Protein AF-A0A259STR5-F1 (afdb_monomer_lite)

Structure (mmCIF, N/CA/C/O backbone):
data_AF-A0A259STR5-F1
#
_entry.id   AF-A0A259STR5-F1
#
loop_
_atom_site.group_PDB
_atom_site.id
_atom_site.type_symbol
_atom_site.label_atom_id
_atom_site.label_alt_id
_atom_site.label_comp_id
_atom_site.label_asym_id
_atom_site.label_entity_id
_atom_site.label_seq_id
_atom_site.pdbx_PDB_ins_code
_atom_site.Cartn_x
_atom_site.Cartn_y
_atom_site.Cartn_z
_atom_site.occupancy
_atom_site.B_iso_or_equiv
_atom_site.auth_seq_id
_atom_site.auth_comp_id
_atom_site.auth_asym_id
_atom_site.auth_atom_id
_atom_site.pdbx_PDB_model_num
ATOM 1 N N . MET A 1 1 ? 8.757 15.291 -38.288 1.00 55.19 1 MET A N 1
ATOM 2 C CA . MET A 1 1 ? 8.510 14.259 -37.262 1.00 55.19 1 MET A CA 1
ATOM 3 C C . MET A 1 1 ? 8.213 12.966 -37.987 1.00 55.19 1 MET A C 1
ATOM 5 O O . MET A 1 1 ? 7.304 12.957 -38.807 1.00 55.19 1 MET A O 1
ATOM 9 N N . GLU A 1 2 ? 8.997 11.917 -37.759 1.00 59.28 2 GLU A N 1
ATOM 10 C CA . GLU A 1 2 ? 8.644 10.583 -38.248 1.00 59.28 2 GLU A CA 1
ATOM 11 C C . GLU A 1 2 ? 7.386 10.127 -37.499 1.00 59.28 2 GLU A C 1
ATOM 13 O O . GLU A 1 2 ? 7.414 9.918 -36.285 1.00 59.28 2 GLU A O 1
ATOM 18 N N . SER A 1 3 ? 6.253 10.071 -38.199 1.00 72.31 3 SER A N 1
ATOM 19 C CA . SER A 1 3 ? 4.975 9.608 -37.660 1.00 72.31 3 SER A CA 1
ATOM 20 C C . SER A 1 3 ? 4.888 8.089 -37.800 1.00 72.31 3 SER A C 1
ATOM 22 O O . SER A 1 3 ? 4.915 7.575 -38.917 1.00 72.31 3 SER A O 1
ATOM 24 N N . GLY A 1 4 ? 4.791 7.380 -36.680 1.00 87.94 4 GLY A N 1
ATOM 25 C CA . GLY A 1 4 ? 4.696 5.920 -36.629 1.00 87.94 4 GLY A CA 1
ATOM 26 C C . GLY A 1 4 ? 4.758 5.411 -35.191 1.00 87.94 4 GLY A C 1
ATOM 27 O O . GLY A 1 4 ? 5.183 6.152 -34.303 1.00 87.94 4 GLY A O 1
ATOM 28 N N . GLU A 1 5 ? 4.343 4.166 -34.968 1.00 92.31 5 GLU A N 1
ATOM 29 C CA . GLU A 1 5 ? 4.450 3.497 -33.665 1.00 92.31 5 GLU A CA 1
ATOM 30 C C . GLU A 1 5 ? 5.910 3.458 -33.179 1.00 92.31 5 GLU A C 1
ATOM 32 O O . GLU A 1 5 ? 6.854 3.447 -33.977 1.00 92.31 5 GLU A O 1
ATOM 37 N N . PHE A 1 6 ? 6.104 3.496 -31.863 1.00 92.12 6 PHE A N 1
ATOM 38 C CA . PHE A 1 6 ? 7.422 3.346 -31.249 1.00 92.12 6 PHE A CA 1
ATOM 39 C C . PHE A 1 6 ? 7.808 1.866 -31.244 1.00 92.12 6 PHE A C 1
ATOM 41 O O . PHE A 1 6 ? 6.999 1.020 -30.868 1.00 92.12 6 PHE A O 1
ATOM 48 N N . ARG A 1 7 ? 9.034 1.551 -31.673 1.00 89.81 7 ARG A N 1
ATOM 49 C CA . ARG A 1 7 ? 9.503 0.155 -31.765 1.00 89.81 7 ARG A CA 1
ATOM 50 C C . ARG A 1 7 ? 9.978 -0.400 -30.430 1.00 89.81 7 ARG A C 1
ATOM 52 O O . ARG A 1 7 ? 9.758 -1.569 -30.136 1.00 89.81 7 ARG A O 1
ATOM 59 N N . ASP A 1 8 ? 10.653 0.439 -29.660 1.00 88.38 8 ASP A N 1
ATOM 60 C CA . ASP A 1 8 ? 11.246 0.108 -28.375 1.00 88.38 8 ASP A CA 1
ATOM 61 C C . ASP A 1 8 ? 11.408 1.381 -27.530 1.00 88.38 8 ASP A C 1
ATOM 63 O O . ASP A 1 8 ? 11.094 2.500 -27.960 1.00 88.38 8 ASP A O 1
ATOM 67 N N . LEU A 1 9 ? 11.903 1.200 -26.305 1.00 87.94 9 LEU A N 1
ATOM 68 C CA . LEU A 1 9 ? 12.136 2.295 -25.374 1.00 87.94 9 LEU A CA 1
ATOM 69 C C . LEU A 1 9 ? 13.158 3.316 -25.905 1.00 87.94 9 LEU A C 1
ATOM 71 O O . LEU A 1 9 ? 12.987 4.517 -25.702 1.00 87.94 9 LEU A O 1
ATOM 75 N N . SER A 1 10 ? 14.199 2.860 -26.601 1.00 85.44 10 SER A N 1
ATOM 76 C CA . SER A 1 10 ? 15.249 3.724 -27.151 1.00 85.44 10 SER A CA 1
ATOM 77 C C . SER A 1 10 ? 14.708 4.632 -28.255 1.00 85.44 10 SER A C 1
ATOM 79 O O . SER A 1 10 ? 15.028 5.822 -28.296 1.00 85.44 10 SER A O 1
ATOM 81 N N . ASP A 1 11 ? 13.843 4.103 -29.122 1.00 87.19 11 ASP A N 1
ATOM 82 C CA . ASP A 1 11 ? 13.165 4.871 -30.160 1.00 87.19 11 ASP A CA 1
ATOM 83 C C . ASP A 1 11 ? 12.233 5.929 -29.557 1.00 87.19 11 ASP A C 1
ATOM 85 O O . ASP A 1 11 ? 12.229 7.072 -30.018 1.00 87.19 11 ASP A O 1
ATOM 89 N N . LEU A 1 12 ? 11.510 5.587 -28.482 1.00 88.75 12 LEU A N 1
ATOM 90 C CA . LEU A 1 12 ? 10.690 6.542 -27.732 1.00 88.75 12 LEU A CA 1
ATOM 91 C C . LEU A 1 12 ? 11.540 7.681 -27.154 1.00 88.75 12 LEU A C 1
ATOM 93 O O . LEU A 1 12 ? 11.223 8.848 -27.379 1.00 88.75 12 LEU A O 1
ATOM 97 N N . VAL A 1 13 ? 12.637 7.364 -26.460 1.00 86.56 13 VAL A N 1
ATOM 98 C CA . VAL A 1 13 ? 13.501 8.374 -25.822 1.00 86.56 13 VAL A CA 1
ATOM 99 C C . VAL A 1 13 ? 14.154 9.299 -26.851 1.00 86.56 13 VAL A C 1
ATOM 101 O O . VAL A 1 13 ? 14.270 10.501 -26.615 1.00 86.56 13 VAL A O 1
ATOM 104 N N . ARG A 1 14 ? 14.541 8.759 -28.011 1.00 85.31 14 ARG A N 1
ATOM 105 C CA . ARG A 1 14 ? 15.165 9.518 -29.101 1.00 85.31 14 ARG A CA 1
ATOM 106 C C . ARG A 1 14 ? 14.180 10.420 -29.850 1.00 85.31 14 ARG A C 1
ATOM 108 O O . ARG A 1 14 ? 14.587 11.467 -30.340 1.00 85.31 14 ARG A O 1
ATOM 115 N N . ARG A 1 15 ? 12.919 9.998 -30.005 1.00 86.94 15 ARG A N 1
ATOM 116 C CA . ARG A 1 15 ? 11.911 10.715 -30.812 1.00 86.94 15 ARG A CA 1
ATOM 117 C C . ARG A 1 15 ? 11.092 11.724 -30.010 1.00 86.94 15 ARG A C 1
ATOM 119 O O . ARG A 1 15 ? 10.579 12.675 -30.601 1.00 86.94 15 ARG A O 1
ATOM 126 N N . VAL A 1 16 ? 10.916 11.510 -28.704 1.00 87.25 16 VAL A N 1
ATOM 127 C CA . VAL A 1 16 ? 10.068 12.356 -27.853 1.00 87.25 16 VAL A CA 1
ATOM 128 C C . VAL A 1 16 ? 10.899 13.448 -27.183 1.00 87.25 16 VAL A C 1
ATOM 130 O O . VAL A 1 16 ? 11.733 13.178 -26.318 1.00 87.25 16 VAL A O 1
ATOM 133 N N . HIS A 1 17 ? 10.599 14.698 -27.544 1.00 86.62 17 HIS A N 1
ATOM 134 C CA . HIS A 1 17 ? 11.153 15.895 -26.917 1.00 86.62 17 HIS A CA 1
ATOM 135 C C . HIS A 1 17 ? 10.037 16.688 -26.231 1.00 86.62 17 HIS A C 1
ATOM 137 O O . HIS A 1 17 ? 8.950 16.825 -26.788 1.00 86.62 17 HIS A O 1
ATOM 143 N N . ILE A 1 18 ? 10.291 17.173 -25.014 1.00 80.25 18 ILE A N 1
ATOM 144 C CA . ILE A 1 18 ? 9.252 17.765 -24.147 1.00 80.25 18 ILE A CA 1
ATOM 145 C C . ILE A 1 18 ? 9.093 19.272 -24.357 1.00 80.25 18 ILE A C 1
ATOM 147 O O . ILE A 1 18 ? 8.011 19.804 -24.138 1.00 80.25 18 ILE A O 1
ATOM 151 N N . ASP A 1 19 ? 10.130 19.932 -24.867 1.00 78.19 19 ASP A N 1
ATOM 152 C CA . ASP A 1 19 ? 10.144 21.375 -25.089 1.00 78.19 19 ASP A CA 1
ATOM 153 C C . ASP A 1 19 ? 10.643 21.704 -26.503 1.00 78.19 19 ASP A C 1
ATOM 155 O O . ASP A 1 19 ? 11.410 20.938 -27.097 1.00 78.19 19 ASP A O 1
ATOM 159 N N . ASP A 1 20 ? 10.348 22.921 -26.973 1.00 69.88 20 ASP A N 1
ATOM 160 C CA . ASP A 1 20 ? 10.929 23.519 -28.192 1.00 69.88 20 ASP A CA 1
ATOM 161 C C . ASP A 1 20 ? 12.472 23.592 -28.152 1.00 69.88 20 ASP A C 1
ATOM 163 O O . ASP A 1 20 ? 13.132 23.790 -29.169 1.00 69.88 20 ASP A O 1
ATOM 167 N N . LEU A 1 21 ? 13.058 23.405 -26.964 1.00 66.50 21 LEU A N 1
ATOM 168 C CA . LEU A 1 21 ? 14.498 23.329 -26.710 1.00 66.50 21 LEU A CA 1
ATOM 169 C C . LEU A 1 21 ? 15.117 21.965 -27.077 1.00 66.50 21 LEU A C 1
ATOM 171 O O . LEU A 1 21 ? 16.318 21.784 -26.890 1.00 66.50 21 LEU A O 1
ATOM 175 N N . GLY A 1 22 ? 14.324 20.994 -27.547 1.00 74.88 22 GLY A N 1
ATOM 176 C CA . GLY A 1 22 ? 14.821 19.691 -28.001 1.00 74.88 22 GLY A CA 1
ATOM 177 C C . GLY A 1 22 ? 15.272 18.752 -26.877 1.00 74.88 22 GLY A C 1
ATOM 178 O O . GLY A 1 22 ? 15.989 17.786 -27.129 1.00 74.88 22 GLY A O 1
ATOM 179 N N . LYS A 1 23 ? 14.863 18.997 -25.627 1.00 80.88 23 LYS A N 1
ATOM 180 C CA . LYS A 1 23 ? 15.201 18.112 -24.501 1.00 80.88 23 LYS A CA 1
ATOM 181 C C . LYS A 1 23 ? 14.461 16.787 -24.632 1.00 80.88 23 LYS A C 1
ATOM 183 O O . LYS A 1 23 ? 13.234 16.788 -24.722 1.00 80.88 23 LYS A O 1
ATOM 188 N N . SER A 1 24 ? 15.203 15.683 -24.629 1.00 83.38 24 SER A N 1
ATOM 189 C CA . SER A 1 24 ? 14.631 14.338 -24.571 1.00 83.38 24 SER A CA 1
ATOM 190 C C . SER A 1 24 ? 13.859 14.127 -23.267 1.00 83.38 24 SER A C 1
ATOM 192 O O . SER A 1 24 ? 14.109 14.801 -22.261 1.00 83.38 24 SER A O 1
ATOM 194 N N . ILE A 1 25 ? 12.944 13.160 -23.278 1.00 86.81 25 ILE A N 1
ATOM 195 C CA . ILE A 1 25 ? 12.284 12.679 -22.061 1.00 86.81 25 ILE A CA 1
ATOM 196 C C . ILE A 1 25 ? 13.322 12.286 -20.995 1.00 86.81 25 ILE A C 1
ATOM 198 O O . ILE A 1 25 ? 14.335 11.645 -21.285 1.00 86.81 25 ILE A O 1
ATOM 202 N N . GLN A 1 26 ? 13.086 12.706 -19.756 1.00 86.88 26 GLN A N 1
ATOM 203 C CA . GLN A 1 26 ? 13.965 12.418 -18.628 1.00 86.88 26 GLN A CA 1
ATOM 204 C C . GLN A 1 26 ? 13.709 11.011 -18.069 1.00 86.88 26 GLN A C 1
ATOM 206 O O . GLN A 1 26 ? 12.598 10.480 -18.136 1.00 86.88 26 GLN A O 1
ATOM 211 N N . SER A 1 27 ? 14.726 10.426 -17.435 1.00 87.44 27 SER A N 1
ATOM 212 C CA . SER A 1 27 ? 14.684 9.081 -16.841 1.00 87.44 27 SER A CA 1
ATOM 213 C C . SER A 1 27 ? 13.521 8.888 -15.861 1.00 87.44 27 SER A C 1
ATOM 215 O O . SER A 1 27 ? 12.882 7.840 -15.835 1.00 87.44 27 SER A O 1
ATOM 217 N N . ASN A 1 28 ? 13.208 9.916 -15.067 1.00 90.19 28 ASN A N 1
ATOM 218 C CA . ASN A 1 28 ? 12.099 9.911 -14.107 1.00 90.19 28 ASN A CA 1
ATOM 219 C C . ASN A 1 28 ? 10.719 9.859 -14.786 1.00 90.19 28 ASN A C 1
ATOM 221 O O . ASN A 1 28 ? 9.797 9.253 -14.246 1.00 90.19 28 ASN A O 1
ATOM 225 N N . GLN A 1 29 ? 10.568 10.482 -15.955 1.00 91.75 29 GLN A N 1
ATOM 226 C CA . GLN A 1 29 ? 9.332 10.478 -16.734 1.00 91.75 29 GLN A CA 1
ATOM 227 C C . GLN A 1 29 ? 9.143 9.131 -17.422 1.00 91.75 29 GLN A C 1
ATOM 229 O O . GLN A 1 29 ? 8.045 8.585 -17.380 1.00 91.75 29 GLN A O 1
ATOM 234 N N . VAL A 1 30 ? 10.218 8.557 -17.971 1.00 92.06 30 VAL A N 1
ATOM 235 C CA . VAL A 1 30 ? 10.204 7.178 -18.475 1.00 92.06 30 VAL A CA 1
ATOM 236 C C . VAL A 1 30 ? 9.809 6.213 -17.360 1.00 92.06 30 VAL A C 1
ATOM 238 O O . VAL A 1 30 ? 8.893 5.421 -17.544 1.00 92.06 30 VAL A O 1
ATOM 241 N N . LEU A 1 31 ? 10.432 6.321 -16.182 1.00 93.12 31 LEU A N 1
ATOM 242 C CA . LEU A 1 31 ? 10.096 5.489 -15.027 1.00 93.12 31 LEU A CA 1
ATOM 243 C C . LEU A 1 31 ? 8.621 5.637 -14.627 1.00 93.12 31 LEU A C 1
ATOM 245 O O . LEU A 1 31 ? 7.949 4.636 -14.404 1.00 93.12 31 LEU A O 1
ATOM 249 N N . ALA A 1 32 ? 8.094 6.864 -14.586 1.00 94.38 32 ALA A N 1
ATOM 250 C CA . ALA A 1 32 ? 6.686 7.099 -14.274 1.00 94.38 32 ALA A CA 1
ATOM 251 C C . ALA A 1 32 ? 5.738 6.474 -15.314 1.00 94.38 32 ALA A C 1
ATOM 253 O O . ALA A 1 32 ? 4.711 5.916 -14.933 1.00 94.38 32 ALA A O 1
ATOM 254 N N . LEU A 1 33 ? 6.085 6.526 -16.607 1.00 95.06 33 LEU A N 1
ATOM 255 C CA . LEU A 1 33 ? 5.326 5.876 -17.682 1.00 95.06 33 LEU A CA 1
ATOM 256 C C . LEU A 1 33 ? 5.386 4.345 -17.583 1.00 95.06 33 LEU A C 1
ATOM 258 O O . LEU A 1 33 ? 4.364 3.685 -17.772 1.00 95.06 33 LEU A O 1
ATOM 262 N N . THR A 1 34 ? 6.551 3.785 -17.247 1.00 95.44 34 THR A N 1
ATOM 263 C CA . THR A 1 34 ? 6.726 2.351 -16.980 1.00 95.44 34 THR A CA 1
ATOM 264 C C . THR A 1 34 ? 5.857 1.903 -15.808 1.00 95.44 34 THR A C 1
ATOM 266 O O . THR A 1 34 ? 5.103 0.944 -15.921 1.00 95.44 34 THR A O 1
ATOM 269 N N . GLU A 1 35 ? 5.910 2.616 -14.684 1.00 95.50 35 GLU A N 1
ATOM 270 C CA . GLU A 1 35 ? 5.141 2.292 -13.476 1.00 95.50 35 GLU A CA 1
ATOM 271 C C . GLU A 1 35 ? 3.627 2.427 -13.689 1.00 95.50 35 GLU A C 1
ATOM 273 O O . GLU A 1 35 ? 2.855 1.649 -13.130 1.00 95.50 35 GLU A O 1
ATOM 278 N N . ALA A 1 36 ? 3.208 3.362 -14.546 1.00 96.25 36 ALA A N 1
ATOM 279 C CA . ALA A 1 36 ? 1.830 3.517 -15.003 1.00 96.25 36 ALA A CA 1
ATOM 280 C C . ALA A 1 36 ? 1.374 2.429 -15.999 1.00 96.25 36 ALA A C 1
ATOM 282 O O . ALA A 1 36 ? 0.191 2.354 -16.323 1.00 96.25 36 ALA A O 1
ATOM 283 N N . GLY A 1 37 ? 2.285 1.602 -16.515 1.00 96.44 37 GLY A N 1
ATOM 284 C CA . GLY A 1 37 ? 1.979 0.567 -17.503 1.00 96.44 37 GLY A CA 1
ATOM 285 C C . GLY A 1 37 ? 1.855 1.049 -18.945 1.00 96.44 37 GLY A C 1
ATOM 286 O O . GLY A 1 37 ? 1.471 0.280 -19.823 1.00 96.44 37 GLY A O 1
ATOM 287 N N . ALA A 1 38 ? 2.195 2.308 -19.226 1.00 96.44 38 ALA A N 1
ATOM 288 C CA . ALA A 1 38 ? 2.129 2.856 -20.581 1.00 96.44 38 ALA A CA 1
ATOM 289 C C . ALA A 1 38 ? 3.166 2.222 -21.527 1.00 96.44 38 ALA A C 1
ATOM 291 O O . ALA A 1 38 ? 3.029 2.317 -22.745 1.00 96.44 38 ALA A O 1
ATOM 292 N N . LEU A 1 39 ? 4.203 1.591 -20.967 1.00 95.44 39 LEU A N 1
ATOM 293 C CA . LEU A 1 39 ? 5.334 1.016 -21.695 1.00 95.44 39 LEU A CA 1
ATOM 294 C C . LEU A 1 39 ? 5.365 -0.521 -21.646 1.00 95.44 39 LEU A C 1
ATOM 296 O O . LEU A 1 39 ? 6.348 -1.109 -22.084 1.00 95.44 39 LEU A O 1
ATOM 300 N N . ASP A 1 40 ? 4.291 -1.175 -21.184 1.00 95.88 40 ASP A N 1
ATOM 301 C CA . ASP A 1 40 ? 4.223 -2.642 -21.017 1.00 95.88 40 ASP A CA 1
ATOM 302 C C . ASP A 1 40 ? 4.450 -3.415 -22.329 1.00 95.88 40 ASP A C 1
ATOM 304 O O . ASP A 1 40 ? 4.882 -4.566 -22.317 1.00 95.88 40 ASP A O 1
ATOM 308 N N . ALA A 1 41 ? 4.209 -2.780 -23.481 1.00 95.06 41 ALA A N 1
ATOM 309 C CA . ALA A 1 41 ? 4.496 -3.361 -24.792 1.00 95.06 41 ALA A CA 1
ATOM 310 C C . ALA A 1 41 ? 6.003 -3.540 -25.069 1.00 95.06 41 ALA A C 1
ATOM 312 O O . ALA A 1 41 ? 6.371 -4.352 -25.917 1.00 95.06 41 ALA A O 1
ATOM 313 N N . PHE A 1 42 ? 6.877 -2.800 -24.375 1.00 92.88 42 PHE A N 1
ATOM 314 C CA . PHE A 1 42 ? 8.335 -2.867 -24.550 1.00 92.88 42 PHE A CA 1
ATOM 315 C C . PHE A 1 42 ? 9.019 -3.868 -23.616 1.00 92.88 42 PHE A C 1
ATOM 317 O O . PHE A 1 42 ? 10.218 -4.111 -23.760 1.00 92.88 42 PHE A O 1
ATOM 324 N N . GLY A 1 43 ? 8.278 -4.460 -22.679 1.00 93.38 43 GLY A N 1
ATOM 325 C CA . GLY A 1 43 ? 8.767 -5.503 -21.789 1.00 93.38 43 GLY A CA 1
ATOM 326 C C . GLY A 1 43 ? 8.241 -5.375 -20.359 1.00 93.38 43 GLY A C 1
ATOM 327 O O . GLY A 1 43 ? 7.412 -4.511 -20.071 1.00 93.38 43 GLY A O 1
ATOM 328 N N . PRO A 1 44 ? 8.733 -6.234 -19.454 1.00 95.38 44 PRO A N 1
ATOM 329 C CA . PRO A 1 44 ? 8.373 -6.202 -18.042 1.00 95.38 44 PRO A CA 1
ATOM 330 C C . PRO A 1 44 ? 8.782 -4.907 -17.346 1.00 95.38 44 PRO A C 1
ATOM 332 O O . PRO A 1 44 ? 9.838 -4.327 -17.625 1.00 95.38 44 PRO A O 1
ATOM 335 N N . ARG A 1 45 ? 7.965 -4.459 -16.394 1.00 95.44 45 ARG A N 1
ATOM 336 C CA . ARG A 1 45 ? 8.109 -3.121 -15.804 1.00 95.44 45 ARG A CA 1
ATOM 337 C C . ARG A 1 45 ? 9.373 -2.963 -14.980 1.00 95.44 45 ARG A C 1
ATOM 339 O O . ARG A 1 45 ? 9.982 -1.896 -15.019 1.00 95.44 45 ARG A O 1
ATOM 346 N N . TYR A 1 46 ? 9.791 -3.997 -14.251 1.00 95.00 46 TYR A N 1
ATOM 347 C CA . TYR A 1 46 ? 11.006 -3.899 -13.446 1.00 95.00 46 TYR A CA 1
ATOM 348 C C . TYR A 1 46 ? 12.255 -3.858 -14.335 1.00 95.00 46 TYR A C 1
ATOM 350 O O . TYR A 1 46 ? 13.114 -2.996 -14.145 1.00 95.00 46 TYR A O 1
ATOM 358 N N . GLY A 1 47 ? 12.304 -4.678 -15.387 1.00 93.06 47 GLY A N 1
ATOM 359 C CA . GLY A 1 47 ? 13.334 -4.590 -16.422 1.00 93.06 47 GLY A CA 1
ATOM 360 C C . GLY A 1 47 ? 13.380 -3.217 -17.098 1.00 93.06 47 GLY A C 1
ATOM 361 O O . GLY A 1 47 ? 14.453 -2.625 -17.232 1.00 93.06 47 GLY A O 1
ATOM 362 N N . LEU A 1 48 ? 12.222 -2.666 -17.475 1.00 92.50 48 LEU A N 1
ATOM 363 C CA . LEU A 1 48 ? 12.124 -1.329 -18.068 1.00 92.50 48 LEU A CA 1
ATOM 364 C C . LEU A 1 48 ? 12.596 -0.236 -17.103 1.00 92.50 48 LEU A C 1
ATOM 366 O O . LEU A 1 48 ? 13.299 0.682 -17.519 1.00 92.50 48 LEU A O 1
ATOM 370 N N . ALA A 1 49 ? 12.252 -0.335 -15.818 1.00 92.31 49 ALA A N 1
ATOM 371 C CA . ALA A 1 49 ? 12.699 0.599 -14.790 1.00 92.31 49 ALA A CA 1
ATOM 372 C C . ALA A 1 49 ? 14.224 0.565 -14.599 1.00 92.31 49 ALA A C 1
ATOM 374 O O . ALA A 1 49 ? 14.847 1.620 -14.464 1.00 92.31 49 ALA A O 1
ATOM 375 N N . MET A 1 50 ? 14.839 -0.624 -14.644 1.00 89.00 50 MET A N 1
ATOM 376 C CA . MET A 1 50 ? 16.298 -0.768 -14.601 1.00 89.00 50 MET A CA 1
ATOM 377 C C . MET A 1 50 ? 16.964 -0.070 -15.790 1.00 89.00 50 MET A C 1
ATOM 379 O O . MET A 1 50 ? 17.932 0.666 -15.612 1.00 89.00 50 MET A O 1
ATOM 383 N N . VAL A 1 51 ? 16.428 -0.270 -16.998 1.00 87.38 51 VAL A N 1
ATOM 384 C CA . VAL A 1 51 ? 16.976 0.327 -18.224 1.00 87.38 51 VAL A CA 1
ATOM 385 C C . VAL A 1 51 ? 16.751 1.841 -18.265 1.00 87.38 51 VAL A C 1
ATOM 387 O O . VAL A 1 51 ? 17.652 2.575 -18.664 1.00 87.38 51 VAL A O 1
ATOM 390 N N . ALA A 1 52 ? 15.607 2.334 -17.782 1.00 85.19 52 ALA A N 1
ATOM 391 C CA . ALA A 1 52 ? 15.311 3.765 -17.700 1.00 85.19 52 ALA A CA 1
ATOM 392 C C . ALA A 1 52 ? 16.345 4.542 -16.863 1.00 85.19 52 ALA A C 1
ATOM 394 O O . ALA A 1 52 ? 16.617 5.708 -17.148 1.00 85.19 52 ALA A O 1
ATOM 395 N N . GLY A 1 53 ? 16.943 3.901 -15.851 1.00 73.06 53 GLY A N 1
ATOM 396 C CA . GLY A 1 53 ? 17.993 4.488 -15.017 1.00 73.06 53 GLY A CA 1
ATOM 397 C C . GLY A 1 53 ? 19.351 4.649 -15.711 1.00 73.06 53 GLY A C 1
ATOM 398 O O . GLY A 1 53 ? 20.163 5.454 -15.263 1.00 73.06 53 GLY A O 1
ATOM 399 N N . LEU A 1 54 ? 19.603 3.944 -16.819 1.00 73.50 54 LEU A N 1
ATOM 400 C CA . LEU A 1 54 ? 20.895 3.922 -17.522 1.00 73.50 54 LEU A CA 1
ATOM 401 C C . LEU A 1 54 ? 21.075 5.095 -18.503 1.00 73.50 54 LEU A C 1
ATOM 403 O O . LEU A 1 54 ? 21.698 4.938 -19.547 1.00 73.50 54 LEU A O 1
ATOM 407 N N . SER A 1 55 ? 20.526 6.264 -18.162 1.00 54.66 55 SER A N 1
ATOM 408 C CA . SER A 1 55 ? 20.492 7.502 -18.956 1.00 54.66 55 SER A CA 1
ATOM 409 C C . SER A 1 55 ? 21.662 7.671 -19.940 1.00 54.66 55 SER A C 1
ATOM 411 O O . SER A 1 55 ? 22.796 7.898 -19.520 1.00 54.66 55 SER A O 1
ATOM 413 N N . GLY A 1 56 ? 21.373 7.611 -21.245 1.00 59.69 56 GLY A N 1
ATOM 414 C CA . GLY A 1 56 ? 22.337 7.867 -22.320 1.00 59.69 56 GLY A CA 1
ATOM 415 C C . GLY A 1 56 ? 21.812 7.479 -23.708 1.00 59.69 56 GLY A C 1
ATOM 416 O O . GLY A 1 56 ? 20.858 6.715 -23.825 1.00 59.69 56 GLY A O 1
ATOM 417 N N . GLU A 1 57 ? 22.454 7.986 -24.768 1.00 55.91 57 GLU A N 1
ATOM 418 C CA . GLU A 1 57 ? 22.163 7.617 -26.172 1.00 55.91 57 GLU A CA 1
ATOM 419 C C . GLU A 1 57 ? 22.400 6.120 -26.458 1.00 55.91 57 GLU A C 1
ATOM 421 O O . GLU A 1 57 ? 21.900 5.580 -27.443 1.00 55.91 57 GLU A O 1
ATOM 426 N N . SER A 1 58 ? 23.123 5.432 -25.572 1.00 58.44 58 SER A N 1
ATOM 427 C CA . SER A 1 58 ? 23.380 3.994 -25.602 1.00 58.44 58 SER A CA 1
ATOM 428 C C . SER A 1 58 ? 22.565 3.259 -24.532 1.00 58.44 58 SER A C 1
ATOM 430 O O . SER A 1 58 ? 23.130 2.629 -23.635 1.00 58.44 58 SER A O 1
ATOM 432 N N . LEU A 1 59 ? 21.236 3.348 -24.596 1.00 60.97 59 LEU A N 1
ATOM 433 C CA . LEU A 1 59 ? 20.375 2.439 -23.835 1.00 60.97 59 LEU A CA 1
ATOM 434 C C . LEU A 1 59 ? 20.730 0.990 -24.229 1.00 60.97 59 LEU A C 1
ATOM 436 O O . LEU A 1 59 ? 20.789 0.691 -25.428 1.00 60.97 59 LEU A O 1
ATOM 440 N N . PRO A 1 60 ? 21.012 0.082 -23.275 1.00 61.91 60 PRO A N 1
ATOM 441 C CA . PRO A 1 60 ? 21.315 -1.302 -23.614 1.00 61.91 60 PRO A CA 1
ATOM 442 C C . PRO A 1 60 ? 20.133 -1.941 -24.348 1.00 61.91 60 PRO A C 1
ATOM 444 O O . PRO A 1 60 ? 18.975 -1.773 -23.974 1.00 61.91 60 PRO A O 1
ATOM 447 N N . ALA A 1 61 ? 20.450 -2.691 -25.404 1.00 65.44 61 ALA A N 1
ATOM 448 C CA . ALA A 1 61 ? 19.491 -3.147 -26.409 1.00 65.44 61 ALA A CA 1
ATOM 449 C C . ALA A 1 61 ? 18.461 -4.186 -25.922 1.00 65.44 61 ALA A C 1
ATOM 451 O O . ALA A 1 61 ? 17.567 -4.548 -26.682 1.00 65.44 61 ALA A O 1
ATOM 452 N N . ALA A 1 62 ? 18.573 -4.697 -24.692 1.00 83.19 62 ALA A N 1
ATOM 453 C CA . ALA A 1 62 ? 17.661 -5.709 -24.173 1.00 83.19 62 ALA A CA 1
ATOM 454 C C . ALA A 1 62 ? 17.142 -5.326 -22.788 1.00 83.19 62 ALA A C 1
ATOM 456 O O . ALA A 1 62 ? 17.902 -5.252 -21.823 1.00 83.19 62 ALA A O 1
ATOM 457 N N . VAL A 1 63 ? 15.827 -5.144 -22.702 1.00 88.31 63 VAL A N 1
ATOM 458 C CA . VAL A 1 63 ? 15.100 -5.049 -21.436 1.00 88.31 63 VAL A CA 1
ATOM 459 C C . VAL A 1 63 ? 15.174 -6.416 -20.746 1.00 88.31 63 VAL A C 1
ATOM 461 O O . VAL A 1 63 ? 14.799 -7.418 -21.366 1.00 88.31 63 VAL A O 1
ATOM 464 N N . PRO A 1 64 ? 15.684 -6.505 -19.503 1.00 90.25 64 PRO A N 1
ATOM 465 C CA . PRO A 1 64 ? 15.648 -7.747 -18.746 1.00 90.25 64 PRO A CA 1
ATOM 466 C C . PRO A 1 64 ? 14.214 -8.247 -18.570 1.00 90.25 64 PRO A C 1
ATOM 468 O O . PRO A 1 64 ? 13.305 -7.455 -18.332 1.00 90.25 64 PRO A O 1
ATOM 471 N N . ASP A 1 65 ? 14.019 -9.562 -18.648 1.00 93.25 65 ASP A N 1
ATOM 472 C CA . ASP A 1 65 ? 12.710 -10.178 -18.432 1.00 93.25 65 ASP A CA 1
ATOM 473 C C . ASP A 1 65 ? 12.452 -10.302 -16.924 1.00 93.25 65 ASP A C 1
ATOM 475 O O . ASP A 1 65 ? 12.567 -11.382 -16.352 1.00 93.25 65 ASP A O 1
ATOM 479 N N . LEU A 1 66 ? 12.248 -9.160 -16.264 1.00 94.81 66 LEU A N 1
ATOM 480 C CA . LEU A 1 66 ? 12.052 -9.040 -14.821 1.00 94.81 66 LEU A CA 1
ATOM 481 C C . LEU A 1 66 ? 10.799 -8.219 -14.526 1.00 94.81 66 LEU A C 1
ATOM 483 O O . LEU A 1 66 ? 10.717 -7.052 -14.909 1.00 94.81 66 LEU A O 1
ATOM 487 N N . GLU A 1 67 ? 9.854 -8.801 -13.799 1.00 95.88 67 GLU A N 1
ATOM 488 C CA . GLU A 1 67 ? 8.602 -8.162 -13.396 1.00 95.88 67 GLU A CA 1
ATOM 489 C C . GLU A 1 67 ? 8.557 -7.973 -11.879 1.00 95.88 67 GLU A C 1
ATOM 491 O O . GLU A 1 67 ? 9.062 -8.805 -11.121 1.00 95.88 67 GLU A O 1
ATOM 496 N N . TYR A 1 68 ? 7.946 -6.875 -11.432 1.00 96.19 68 TYR A N 1
ATOM 497 C CA . TYR A 1 68 ? 7.740 -6.642 -10.007 1.00 96.19 68 TYR A CA 1
ATOM 498 C C . TYR A 1 68 ? 6.859 -7.737 -9.394 1.00 96.19 68 TYR A C 1
ATOM 500 O O . TYR A 1 68 ? 6.004 -8.317 -10.068 1.00 96.19 68 TYR A O 1
ATOM 508 N N . GLY A 1 69 ? 7.028 -7.953 -8.089 1.00 96.00 69 GLY A N 1
ATOM 509 C CA . GLY A 1 69 ? 6.019 -8.640 -7.295 1.00 96.00 69 GLY A CA 1
ATOM 510 C C . GLY A 1 69 ? 4.668 -7.910 -7.360 1.00 96.00 69 GLY A C 1
ATOM 511 O O . GLY A 1 69 ? 4.570 -6.746 -7.766 1.00 96.00 69 GLY A O 1
ATOM 512 N N . VAL A 1 70 ? 3.594 -8.602 -6.999 1.00 95.81 70 VAL A N 1
ATOM 513 C CA . VAL A 1 70 ? 2.219 -8.103 -7.098 1.00 95.81 70 VAL A CA 1
ATOM 514 C C . VAL A 1 70 ? 1.976 -6.912 -6.166 1.00 95.81 70 VAL A C 1
ATOM 516 O O . VAL A 1 70 ? 1.301 -5.962 -6.572 1.00 95.81 70 VAL A O 1
ATOM 519 N N . ILE A 1 71 ? 2.516 -6.928 -4.942 1.00 95.56 71 ILE A N 1
ATOM 520 C CA . ILE A 1 71 ? 2.365 -5.819 -3.984 1.00 95.56 71 ILE A CA 1
ATOM 521 C C . ILE A 1 71 ? 3.142 -4.608 -4.486 1.00 95.56 71 ILE A C 1
ATOM 523 O O . ILE A 1 71 ? 2.579 -3.515 -4.580 1.00 95.56 71 ILE A O 1
ATOM 527 N N . GLU A 1 72 ? 4.405 -4.802 -4.859 1.00 95.19 72 GLU A N 1
ATOM 528 C CA . GLU A 1 72 ? 5.259 -3.713 -5.337 1.00 95.19 72 GLU A CA 1
ATOM 529 C C . GLU A 1 72 ? 4.706 -3.085 -6.625 1.00 95.19 72 GLU A C 1
ATOM 531 O O . GLU A 1 72 ? 4.648 -1.857 -6.759 1.00 95.19 72 GLU A O 1
ATOM 536 N N . ARG A 1 73 ? 4.209 -3.908 -7.557 1.00 94.94 73 ARG A N 1
ATOM 537 C CA . ARG A 1 73 ? 3.537 -3.430 -8.770 1.00 94.94 73 ARG A CA 1
ATOM 538 C C . ARG A 1 73 ? 2.307 -2.592 -8.433 1.00 94.94 73 ARG A C 1
ATOM 540 O O . ARG A 1 73 ? 2.168 -1.485 -8.953 1.00 94.94 73 ARG A O 1
ATOM 547 N N . ALA A 1 74 ? 1.423 -3.094 -7.570 1.00 93.44 74 ALA A N 1
ATOM 548 C CA . ALA A 1 74 ? 0.204 -2.386 -7.184 1.00 93.44 74 ALA A CA 1
ATOM 549 C C . ALA A 1 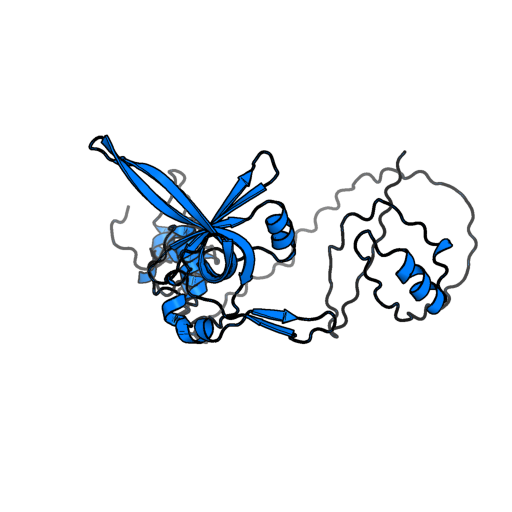74 ? 0.508 -1.067 -6.448 1.00 93.44 74 ALA A C 1
ATOM 551 O O . ALA A 1 74 ? -0.192 -0.069 -6.644 1.00 93.44 74 ALA A O 1
ATOM 552 N N . ALA A 1 75 ? 1.563 -1.042 -5.629 1.00 93.38 75 ALA A N 1
ATOM 553 C CA . ALA A 1 75 ? 2.061 0.153 -4.955 1.00 93.38 75 ALA A CA 1
ATOM 554 C C . ALA A 1 75 ? 2.531 1.222 -5.948 1.00 93.38 75 ALA A C 1
ATOM 556 O O . ALA A 1 75 ? 2.100 2.377 -5.867 1.00 93.38 75 ALA A O 1
ATOM 557 N N . ARG A 1 76 ? 3.348 0.835 -6.934 1.00 94.75 76 ARG A N 1
ATOM 558 C CA . ARG A 1 76 ? 3.844 1.745 -7.978 1.00 94.75 76 ARG A CA 1
ATOM 559 C C . ARG A 1 76 ? 2.728 2.257 -8.884 1.00 94.75 76 ARG A C 1
ATOM 561 O O . ARG A 1 76 ? 2.639 3.465 -9.100 1.00 94.75 76 ARG A O 1
ATOM 568 N N . GLU A 1 77 ? 1.835 1.377 -9.341 1.00 94.19 77 GLU A N 1
ATOM 569 C CA . GLU A 1 77 ? 0.657 1.760 -10.134 1.00 94.19 77 GLU A CA 1
ATOM 570 C C . GLU A 1 77 ? -0.184 2.793 -9.392 1.00 94.19 77 GLU A C 1
ATOM 572 O O . GLU A 1 77 ? -0.464 3.863 -9.927 1.00 94.19 77 GLU A O 1
ATOM 577 N N . ARG A 1 78 ? -0.521 2.527 -8.125 1.00 92.06 78 ARG A N 1
ATOM 578 C CA . ARG A 1 78 ? -1.330 3.446 -7.323 1.00 92.06 78 ARG A CA 1
ATOM 579 C C . ARG A 1 78 ? -0.604 4.762 -7.062 1.00 92.06 78 ARG A C 1
ATOM 581 O O . ARG A 1 78 ? -1.232 5.814 -7.113 1.00 92.06 78 ARG A O 1
ATOM 588 N N . SER A 1 79 ? 0.708 4.737 -6.837 1.00 91.50 79 SER A N 1
ATOM 589 C CA . SER A 1 79 ? 1.492 5.963 -6.672 1.00 91.50 79 SER A CA 1
ATOM 590 C C . SER A 1 79 ? 1.477 6.846 -7.926 1.00 91.50 79 SER A C 1
ATOM 592 O O . SER A 1 79 ? 1.566 8.067 -7.790 1.00 91.50 79 SER A O 1
ATOM 594 N N . ARG A 1 80 ? 1.357 6.263 -9.128 1.00 93.44 80 ARG A N 1
ATOM 595 C CA . ARG A 1 80 ? 1.333 7.007 -10.401 1.00 93.44 80 ARG A CA 1
ATOM 596 C C . ARG A 1 80 ? -0.059 7.353 -10.905 1.00 93.44 80 ARG A C 1
ATOM 598 O O . ARG A 1 80 ? -0.269 8.467 -11.371 1.00 93.44 80 ARG A O 1
ATOM 605 N N . LEU A 1 81 ? -0.985 6.408 -10.831 1.00 93.75 81 LEU A N 1
ATOM 606 C CA . LEU A 1 81 ? -2.323 6.491 -11.414 1.00 93.75 81 LEU A CA 1
ATOM 607 C C . LEU A 1 81 ? -3.412 6.784 -10.377 1.00 93.75 81 LEU A C 1
ATOM 609 O O . LEU A 1 81 ? -4.538 7.099 -10.747 1.00 93.75 81 LEU A O 1
ATOM 613 N N . GLY A 1 82 ? -3.116 6.626 -9.086 1.00 89.94 82 GLY A N 1
ATOM 614 C CA . GLY A 1 82 ? -4.113 6.642 -8.011 1.00 89.94 82 GLY A CA 1
ATOM 615 C C . GLY A 1 82 ? -4.924 5.347 -7.891 1.00 89.94 82 GLY A C 1
ATOM 616 O O . GLY A 1 82 ? -5.642 5.171 -6.910 1.00 89.94 82 GLY A O 1
ATOM 617 N N . VAL A 1 83 ? -4.787 4.418 -8.843 1.00 91.62 83 VAL A N 1
ATOM 618 C CA . VAL A 1 83 ? -5.485 3.123 -8.878 1.00 91.62 83 VAL A CA 1
ATOM 619 C C . VAL A 1 83 ? -4.506 2.009 -9.246 1.00 91.62 83 VAL A C 1
ATOM 621 O O . VAL A 1 83 ? -3.499 2.270 -9.901 1.00 91.62 83 VAL A O 1
ATOM 624 N N . SER A 1 84 ? -4.801 0.769 -8.852 1.00 91.50 84 SER A N 1
ATOM 625 C CA . SER A 1 84 ? -4.111 -0.410 -9.389 1.00 91.50 84 SER A CA 1
ATOM 626 C C . SER A 1 84 ? -4.990 -1.077 -10.441 1.00 91.50 84 SER A C 1
ATOM 628 O O . SER A 1 84 ? -6.203 -1.182 -10.262 1.00 91.50 84 SER A O 1
ATOM 630 N N . LEU A 1 85 ? -4.377 -1.487 -11.550 1.00 92.44 85 LEU A N 1
ATOM 631 C CA . LEU A 1 85 ? -5.058 -2.106 -12.690 1.00 92.44 85 LEU A CA 1
ATOM 632 C C . LEU A 1 85 ? -4.887 -3.634 -12.707 1.00 92.44 85 LEU A C 1
ATOM 634 O O . LEU A 1 85 ? -5.601 -4.325 -13.433 1.00 92.44 85 LEU A O 1
ATOM 638 N N . GLY A 1 86 ? -3.926 -4.155 -11.938 1.00 91.12 86 GLY A N 1
ATOM 639 C CA . GLY A 1 86 ? -3.622 -5.580 -11.836 1.00 91.12 86 GLY A CA 1
ATOM 640 C C . GLY A 1 86 ? -4.515 -6.358 -10.864 1.00 91.12 86 GLY A C 1
ATOM 641 O O . GLY A 1 86 ? -5.547 -5.888 -10.384 1.00 91.12 86 GLY A O 1
ATOM 642 N N . ALA A 1 87 ? -4.098 -7.590 -10.562 1.00 92.50 87 ALA A N 1
ATOM 643 C CA . ALA A 1 87 ? -4.741 -8.401 -9.534 1.00 92.50 87 ALA A CA 1
ATOM 644 C C . ALA A 1 87 ? -4.596 -7.737 -8.156 1.00 92.50 87 ALA A C 1
ATOM 646 O O . ALA A 1 87 ? -3.515 -7.282 -7.784 1.00 92.50 87 ALA A O 1
ATOM 647 N N . HIS A 1 88 ? -5.679 -7.712 -7.378 1.00 94.62 88 HIS A N 1
ATOM 648 C CA . HIS A 1 88 ? -5.657 -7.114 -6.048 1.00 94.62 88 HIS A CA 1
ATOM 649 C C . HIS A 1 88 ? -4.751 -7.940 -5.106 1.00 94.62 88 HIS A C 1
ATOM 651 O O . HIS A 1 88 ? -4.953 -9.152 -4.996 1.00 94.62 88 HIS A O 1
ATOM 657 N N . PRO A 1 89 ? -3.810 -7.340 -4.349 1.00 96.06 89 PRO A N 1
ATOM 658 C CA . PRO A 1 89 ? -2.876 -8.099 -3.509 1.00 96.06 89 PRO A CA 1
ATOM 659 C C . PRO A 1 89 ? -3.547 -9.096 -2.551 1.00 96.06 89 PRO A C 1
ATOM 661 O O . PRO A 1 89 ? -3.145 -10.251 -2.460 1.00 96.06 89 PRO A O 1
ATOM 664 N N . LEU A 1 90 ? -4.653 -8.698 -1.910 1.00 96.38 90 LEU A N 1
ATOM 665 C CA . LEU A 1 90 ? -5.414 -9.583 -1.009 1.00 96.38 90 LEU A CA 1
ATOM 666 C C . LEU A 1 90 ? -6.051 -10.805 -1.691 1.00 96.38 90 LEU A C 1
ATOM 668 O O . LEU A 1 90 ? -6.421 -11.746 -0.991 1.00 96.38 90 LEU A O 1
ATOM 672 N N . THR A 1 91 ? -6.244 -10.798 -3.015 1.00 95.81 91 THR A N 1
ATOM 673 C CA . THR A 1 91 ? -6.757 -11.979 -3.728 1.00 95.81 91 THR A CA 1
ATOM 674 C C . THR A 1 91 ? -5.635 -12.942 -4.089 1.00 95.81 91 THR A C 1
ATOM 676 O O . THR A 1 91 ? -5.863 -14.146 -4.074 1.00 95.81 91 THR A O 1
ATOM 679 N N . VAL A 1 92 ? -4.434 -12.430 -4.376 1.00 96.31 92 VAL A N 1
ATOM 680 C CA . VAL A 1 92 ? -3.250 -13.255 -4.664 1.00 96.31 92 VAL A CA 1
ATOM 681 C C . VAL A 1 92 ? -2.713 -13.899 -3.383 1.00 96.31 92 VAL A C 1
ATOM 683 O O . VAL A 1 92 ? -2.574 -15.118 -3.320 1.00 96.31 92 VAL A O 1
ATOM 686 N N . PHE A 1 93 ? -2.526 -13.112 -2.321 1.00 96.06 93 PHE A N 1
ATOM 687 C CA . PHE A 1 93 ? -1.940 -13.561 -1.050 1.00 96.06 93 PHE A CA 1
ATOM 688 C C . PHE A 1 93 ? -2.986 -13.952 0.002 1.00 96.06 93 PHE A C 1
ATOM 690 O O . PHE A 1 93 ? -2.768 -13.826 1.207 1.00 96.06 93 PHE A O 1
ATOM 697 N N . GLN A 1 94 ? -4.158 -14.429 -0.430 1.00 95.25 94 GLN A N 1
ATOM 698 C CA . GLN A 1 94 ? -5.285 -14.701 0.468 1.00 95.25 94 GLN A CA 1
ATOM 699 C C . GLN A 1 94 ? -4.921 -15.672 1.606 1.00 95.25 94 GLN A C 1
ATOM 701 O O . GLN A 1 94 ? -5.398 -15.516 2.731 1.00 95.25 94 GLN A O 1
ATOM 706 N N . ASN A 1 95 ? -4.092 -16.681 1.320 1.00 94.88 95 ASN A N 1
ATOM 707 C CA . ASN A 1 95 ? -3.710 -17.693 2.303 1.00 94.88 95 ASN A CA 1
ATOM 708 C C . ASN A 1 95 ? -2.813 -17.114 3.402 1.00 94.88 95 ASN A C 1
ATOM 710 O O . ASN A 1 95 ? -3.098 -17.336 4.576 1.00 94.88 95 ASN A O 1
ATOM 714 N N . GLU A 1 96 ? -1.799 -16.333 3.030 1.00 94.44 96 GLU A N 1
ATOM 715 C CA . GLU A 1 96 ? -0.881 -15.661 3.960 1.00 94.44 96 GLU A CA 1
ATOM 716 C C . GLU A 1 96 ? -1.626 -14.645 4.829 1.00 94.44 96 GLU A C 1
ATOM 718 O O . GLU A 1 96 ? -1.571 -14.701 6.058 1.00 94.44 96 GLU A O 1
ATOM 723 N N . VAL A 1 97 ? -2.458 -13.811 4.200 1.00 94.31 97 VAL A N 1
ATOM 724 C CA . VAL A 1 97 ? -3.335 -12.845 4.878 1.00 94.31 97 VAL A CA 1
ATOM 725 C C . VAL A 1 97 ? -4.268 -13.534 5.881 1.00 94.31 97 VAL A C 1
ATOM 727 O O . VAL A 1 97 ? -4.499 -13.023 6.975 1.00 94.31 97 VAL A O 1
ATOM 730 N N . ARG A 1 98 ? -4.810 -14.712 5.543 1.00 93.50 98 ARG A N 1
ATOM 731 C CA . ARG A 1 98 ? -5.735 -15.454 6.414 1.00 93.50 98 ARG A CA 1
ATOM 732 C C . ARG A 1 98 ? -5.046 -16.059 7.638 1.00 93.50 98 ARG A C 1
ATOM 734 O O . ARG A 1 98 ? -5.679 -16.178 8.696 1.00 93.50 98 ARG A O 1
ATOM 741 N N . VAL A 1 99 ? -3.796 -16.497 7.507 1.00 94.38 99 VAL A N 1
ATOM 742 C CA . VAL A 1 99 ? -3.036 -17.078 8.627 1.00 94.38 99 VAL A CA 1
ATOM 743 C C . VAL A 1 99 ? -2.313 -16.024 9.453 1.00 94.38 99 VAL A C 1
ATOM 745 O O . VAL A 1 99 ? -1.967 -16.319 10.593 1.00 94.38 99 VAL A O 1
ATOM 748 N N . TRP A 1 100 ? -2.162 -14.803 8.936 1.00 95.25 100 TRP A N 1
ATOM 749 C CA . TRP A 1 100 ? -1.521 -13.706 9.647 1.00 95.25 100 TRP A CA 1
ATOM 750 C C . TRP A 1 100 ? -2.161 -13.448 11.012 1.00 95.25 100 TRP A C 1
ATOM 752 O O . TRP A 1 100 ? -3.390 -13.431 11.164 1.00 95.25 100 TRP A O 1
ATOM 762 N N . ARG A 1 101 ? -1.316 -13.230 12.015 1.00 93.75 101 ARG A N 1
ATOM 763 C CA . ARG A 1 101 ? -1.727 -12.873 13.368 1.00 93.75 101 ARG A CA 1
ATOM 764 C C . ARG A 1 101 ? -0.851 -11.754 13.900 1.00 93.75 101 ARG A C 1
ATOM 766 O O . ARG A 1 101 ? 0.352 -11.734 13.661 1.00 93.75 101 ARG A O 1
ATOM 773 N N . LYS A 1 102 ? -1.454 -10.875 14.693 1.00 91.69 102 LYS A N 1
ATOM 774 C CA . LYS A 1 102 ? -0.727 -9.887 15.479 1.00 91.69 102 LYS A CA 1
ATOM 775 C C . LYS A 1 102 ? -0.247 -10.527 16.771 1.00 91.69 102 LYS A C 1
ATOM 777 O O . LYS A 1 102 ? -1.064 -10.877 17.621 1.00 91.69 102 LYS A O 1
ATOM 782 N N . GLU A 1 103 ? 1.061 -10.641 16.937 1.00 91.81 103 GLU A N 1
ATOM 783 C CA . GLU A 1 103 ? 1.658 -11.130 18.176 1.00 91.81 103 GLU A CA 1
ATOM 784 C C . GLU A 1 103 ? 1.882 -9.980 19.162 1.00 91.81 103 GLU A C 1
ATOM 786 O O . GLU A 1 103 ? 2.484 -8.954 18.840 1.00 91.81 103 GLU A O 1
ATOM 791 N N . ILE A 1 104 ? 1.383 -10.146 20.385 1.00 87.06 104 ILE A N 1
ATOM 792 C CA . ILE A 1 104 ? 1.630 -9.232 21.498 1.00 87.06 104 ILE A CA 1
ATOM 793 C C . ILE A 1 104 ? 2.683 -9.874 22.393 1.00 87.06 104 ILE A C 1
ATOM 795 O O . ILE A 1 104 ? 2.422 -10.889 23.042 1.00 87.06 104 ILE A O 1
ATOM 799 N N . LEU A 1 105 ? 3.867 -9.264 22.419 1.00 89.12 105 LEU A N 1
ATOM 800 C CA . LEU A 1 105 ? 5.020 -9.753 23.167 1.00 89.12 105 LEU A CA 1
ATOM 801 C C . LEU A 1 105 ? 5.066 -9.168 24.585 1.00 89.12 105 LEU A C 1
ATOM 803 O O . LEU A 1 105 ? 4.713 -8.005 24.802 1.00 89.12 105 LEU A O 1
ATOM 807 N N . ASN A 1 106 ? 5.538 -9.955 25.553 1.00 90.81 106 ASN A N 1
ATOM 808 C CA . ASN A 1 106 ? 5.900 -9.450 26.877 1.00 90.81 106 ASN A CA 1
ATOM 809 C C . ASN A 1 106 ? 7.261 -8.731 26.855 1.00 90.81 106 ASN A C 1
ATOM 811 O O . ASN A 1 106 ? 7.961 -8.677 25.845 1.00 90.81 106 ASN A O 1
ATOM 815 N N . GLN A 1 107 ? 7.666 -8.201 28.012 1.00 88.38 107 GLN A N 1
ATOM 816 C CA . GLN A 1 107 ? 8.973 -7.554 28.191 1.00 88.38 107 GLN A CA 1
ATOM 817 C C . GLN A 1 107 ? 10.181 -8.481 27.946 1.00 88.38 107 GLN A C 1
ATOM 819 O O . GLN A 1 107 ? 11.298 -7.991 27.816 1.00 88.38 107 GLN A O 1
ATOM 824 N N . TYR A 1 108 ? 9.959 -9.795 27.894 1.00 90.69 108 TYR A N 1
ATOM 825 C CA . TYR A 1 108 ? 10.964 -10.824 27.626 1.00 90.69 108 TYR A CA 1
ATOM 826 C C . TYR A 1 108 ? 10.927 -11.326 26.172 1.00 90.69 108 TYR A C 1
ATOM 828 O O . TYR A 1 108 ? 11.719 -12.191 25.815 1.00 90.69 108 TYR A O 1
ATOM 836 N N . GLY A 1 109 ? 10.044 -10.779 25.326 1.00 88.44 109 GLY A N 1
ATOM 837 C CA . GLY A 1 109 ? 9.903 -11.176 23.924 1.00 88.44 109 GLY A CA 1
ATOM 838 C C . GLY A 1 109 ? 9.034 -12.414 23.685 1.00 88.44 109 GLY A C 1
ATOM 839 O O . GLY A 1 109 ? 9.007 -12.918 22.570 1.00 88.44 109 GLY A O 1
ATOM 840 N N . GLU A 1 110 ? 8.314 -12.910 24.692 1.00 88.75 110 GLU A N 1
ATOM 841 C CA . GLU A 1 110 ? 7.425 -14.068 24.547 1.00 88.75 110 GLU A CA 1
ATOM 842 C C . GLU A 1 110 ? 6.019 -13.634 24.120 1.00 88.75 110 GLU A C 1
ATOM 844 O O . GLU A 1 110 ? 5.476 -12.655 24.641 1.00 88.75 110 GLU A O 1
ATOM 849 N N . VAL A 1 111 ? 5.404 -14.394 23.211 1.00 90.75 111 VAL A N 1
ATOM 850 C CA . VAL A 1 111 ? 4.035 -14.156 22.735 1.00 90.75 111 VAL A CA 1
ATOM 851 C C . VAL A 1 111 ? 3.035 -14.450 23.855 1.00 90.75 111 VAL A C 1
ATOM 853 O O . VAL A 1 111 ? 2.835 -15.599 24.242 1.00 90.75 111 VAL A O 1
ATOM 856 N N . ILE A 1 112 ? 2.372 -13.411 24.364 1.00 91.31 112 ILE A N 1
ATOM 857 C CA . ILE A 1 112 ? 1.307 -13.539 25.374 1.00 91.31 112 ILE A CA 1
ATOM 858 C C . ILE A 1 112 ? -0.044 -13.767 24.699 1.00 91.31 112 ILE A C 1
ATOM 860 O O . ILE A 1 112 ? -0.902 -14.487 25.206 1.00 91.31 112 ILE A O 1
ATOM 864 N N . PHE A 1 113 ? -0.256 -13.090 23.572 1.00 88.88 113 PHE A N 1
ATOM 865 C CA . PHE A 1 113 ? -1.532 -13.066 22.880 1.00 88.88 113 PHE A CA 1
ATOM 866 C C . PHE A 1 113 ? -1.320 -12.952 21.375 1.00 88.88 113 PHE A C 1
ATOM 868 O O . PHE A 1 113 ? -0.385 -12.297 20.918 1.00 88.88 113 PHE A O 1
ATOM 875 N N . SER A 1 114 ? -2.209 -13.590 20.621 1.00 89.44 114 SER A N 1
ATOM 876 C CA . SER A 1 114 ? -2.207 -13.599 19.165 1.00 89.44 114 SER A CA 1
ATOM 877 C C . SER A 1 114 ? -3.596 -13.191 18.683 1.00 89.44 114 SER A C 1
ATOM 879 O O . SER A 1 114 ? -4.579 -13.882 18.955 1.00 89.44 114 SER A O 1
ATOM 881 N N . GLU A 1 115 ? -3.692 -12.044 18.015 1.00 90.44 115 GLU A N 1
ATOM 882 C CA . GLU A 1 115 ? -4.956 -11.505 17.509 1.00 90.44 115 GLU A CA 1
ATOM 883 C C . GLU A 1 115 ? -5.092 -11.784 16.009 1.00 90.44 115 GLU A C 1
ATOM 885 O O . GLU A 1 115 ? -4.180 -11.512 15.227 1.00 90.44 115 GLU A O 1
ATOM 890 N N . GLY A 1 116 ? -6.234 -12.331 15.589 1.00 92.44 116 GLY A N 1
ATOM 891 C CA . GLY A 1 116 ? -6.555 -12.492 14.172 1.00 92.44 116 GLY A CA 1
ATOM 892 C C . GLY A 1 116 ? -7.024 -11.185 13.544 1.00 92.44 116 GLY A C 1
ATOM 893 O O . GLY A 1 116 ? -7.754 -10.425 14.174 1.00 92.44 116 GLY A O 1
ATOM 894 N N . ALA A 1 117 ? -6.647 -10.951 12.288 1.00 95.19 117 ALA A N 1
ATOM 895 C CA . ALA A 1 117 ? -7.224 -9.865 11.511 1.00 95.19 117 ALA A CA 1
ATOM 896 C C . ALA A 1 117 ? -8.507 -10.303 10.794 1.00 95.19 117 ALA A C 1
ATOM 898 O O . ALA A 1 117 ? -8.617 -11.433 10.312 1.00 95.19 117 ALA A O 1
ATOM 899 N N . ILE A 1 118 ? -9.460 -9.383 10.683 1.00 96.50 118 ILE A N 1
ATOM 900 C CA . ILE A 1 118 ? -10.666 -9.536 9.866 1.00 96.50 118 ILE A CA 1
ATOM 901 C C . ILE A 1 118 ? -10.519 -8.759 8.549 1.00 96.50 118 ILE A C 1
ATOM 903 O O . ILE A 1 118 ? -9.843 -7.729 8.516 1.00 96.50 118 ILE A O 1
ATOM 907 N N . PRO A 1 119 ? -11.137 -9.208 7.445 1.00 96.81 119 PRO A N 1
ATOM 908 C CA . PRO A 1 119 ? -11.139 -8.441 6.203 1.00 96.81 119 PRO A CA 1
ATOM 909 C C . PRO A 1 119 ? -11.995 -7.172 6.335 1.00 96.81 119 PRO A C 1
ATOM 911 O O . PRO A 1 119 ? -12.951 -7.141 7.110 1.00 96.81 119 PRO A O 1
ATOM 914 N N . VAL A 1 120 ? -11.711 -6.155 5.515 1.00 96.88 120 VAL A N 1
ATOM 915 C CA . VAL A 1 120 ? -12.438 -4.865 5.493 1.00 96.88 120 VAL A CA 1
ATOM 916 C C . VAL A 1 120 ? -13.966 -5.027 5.420 1.00 96.88 120 VAL A C 1
ATOM 918 O O . VAL A 1 120 ? -14.695 -4.373 6.164 1.00 96.88 120 VAL A O 1
ATOM 921 N N . GLY A 1 121 ? -14.470 -5.939 4.583 1.00 94.88 121 GLY A N 1
ATOM 922 C CA . GLY A 1 121 ? -15.912 -6.186 4.451 1.00 94.88 121 GLY A CA 1
ATOM 923 C C . GLY A 1 121 ? -16.576 -6.789 5.699 1.00 94.88 121 GLY A C 1
ATOM 924 O O . GLY A 1 121 ? -17.787 -6.671 5.866 1.00 94.88 121 GLY A O 1
ATOM 925 N N . ALA A 1 122 ? -15.797 -7.396 6.601 1.00 95.88 122 ALA A N 1
ATOM 926 C CA . ALA A 1 122 ? -16.286 -8.022 7.831 1.00 95.88 122 ALA A CA 1
ATOM 927 C C . ALA A 1 122 ? -16.243 -7.092 9.056 1.00 95.88 122 ALA A C 1
ATOM 929 O O . ALA A 1 122 ? -16.513 -7.544 10.167 1.00 95.88 122 ALA A O 1
ATOM 930 N N . VAL A 1 123 ? -15.910 -5.807 8.879 1.00 96.31 123 VAL A N 1
ATOM 931 C CA . VAL A 1 123 ? -15.897 -4.841 9.985 1.00 96.31 123 VAL A CA 1
ATOM 932 C C . VAL A 1 123 ? -17.309 -4.710 10.581 1.00 96.31 123 VAL A C 1
ATOM 934 O O . VAL A 1 123 ? -18.246 -4.354 9.851 1.00 96.31 123 VAL A O 1
ATOM 937 N N . PRO A 1 124 ? -17.475 -4.969 11.893 1.00 94.94 124 PRO A N 1
ATOM 938 C CA . PRO A 1 124 ? -18.774 -4.997 12.544 1.00 94.94 124 PRO A CA 1
ATOM 939 C C . PRO A 1 124 ? -19.430 -3.617 12.542 1.00 94.94 124 PRO A C 1
ATOM 941 O O . PRO A 1 124 ? -18.776 -2.582 12.658 1.00 94.94 124 PRO A O 1
ATOM 944 N N . ALA A 1 125 ? -20.758 -3.598 12.449 1.00 93.12 125 ALA A N 1
ATOM 945 C CA . ALA A 1 125 ? -21.563 -2.384 12.550 1.00 93.12 125 ALA A CA 1
ATOM 946 C C . ALA A 1 125 ? -21.900 -2.047 14.016 1.00 93.12 125 ALA A C 1
ATOM 948 O O . ALA A 1 125 ? -23.028 -1.677 14.332 1.00 93.12 125 ALA A O 1
ATOM 949 N N . VAL A 1 126 ? -20.923 -2.177 14.920 1.00 94.19 126 VAL A N 1
ATOM 950 C CA . VAL A 1 126 ? -21.080 -1.877 16.349 1.00 94.19 126 VAL A CA 1
ATOM 951 C C . VAL A 1 126 ? -20.169 -0.717 16.722 1.00 94.19 126 VAL A C 1
ATOM 953 O O . VAL A 1 126 ? -18.948 -0.771 16.581 1.00 94.19 126 VAL A O 1
ATOM 956 N N . ASN A 1 127 ? -20.769 0.372 17.202 1.00 95.31 127 ASN A N 1
ATOM 957 C CA . ASN A 1 127 ? -20.010 1.550 17.594 1.00 95.31 127 ASN A CA 1
ATOM 958 C C . ASN A 1 127 ? -19.146 1.256 18.828 1.00 95.31 127 ASN A C 1
ATOM 960 O O . ASN A 1 127 ? -19.636 0.819 19.867 1.00 95.31 127 ASN A O 1
ATOM 964 N N . GLY A 1 128 ? -17.861 1.576 18.732 1.00 95.31 128 GLY A N 1
ATOM 965 C CA . GLY A 1 128 ? -16.907 1.457 19.820 1.00 95.31 128 GLY A CA 1
ATOM 966 C C . GLY A 1 128 ? -16.239 0.089 19.962 1.00 95.31 128 GLY A C 1
ATOM 967 O O . GLY A 1 128 ? -15.458 -0.055 20.903 1.00 95.31 128 GLY A O 1
ATOM 968 N N . GLU A 1 129 ? -16.504 -0.869 19.074 1.00 96.62 129 GLU A N 1
ATOM 969 C CA . GLU A 1 129 ? -15.828 -2.170 19.060 1.00 96.62 129 GLU A CA 1
ATOM 970 C C . GLU A 1 129 ? -14.365 -2.030 18.615 1.00 96.62 129 GLU A C 1
ATOM 972 O O . GLU A 1 129 ? -14.061 -1.251 17.707 1.00 96.62 129 GLU A O 1
ATOM 977 N N . ASN A 1 130 ? -13.455 -2.753 19.273 1.00 96.44 130 ASN A N 1
ATOM 978 C CA . ASN A 1 130 ? -12.044 -2.803 18.891 1.00 96.44 130 ASN A CA 1
ATOM 979 C C . ASN A 1 130 ? -11.835 -3.961 17.919 1.00 96.44 130 ASN A C 1
ATOM 981 O O . ASN A 1 130 ? -12.241 -5.084 18.206 1.00 96.44 130 ASN A O 1
ATOM 985 N N . VAL A 1 131 ? -11.194 -3.681 16.791 1.00 97.00 131 VAL A N 1
ATOM 986 C CA . VAL A 1 131 ? -10.969 -4.645 15.717 1.00 97.00 131 VAL A CA 1
ATOM 987 C C . VAL A 1 131 ? -9.572 -4.486 15.137 1.00 97.00 131 VAL A C 1
ATOM 989 O O . VAL A 1 131 ? -9.048 -3.373 15.054 1.00 97.00 131 VAL A O 1
ATOM 992 N N . THR A 1 132 ? -8.996 -5.590 14.671 1.00 97.44 132 THR A N 1
ATOM 993 C CA . THR A 1 132 ? -7.808 -5.578 13.816 1.00 97.44 132 THR A CA 1
ATOM 994 C C . THR A 1 132 ? -8.225 -5.938 12.397 1.00 97.44 132 THR A C 1
ATOM 996 O O . THR A 1 132 ? -8.716 -7.033 12.142 1.00 97.44 132 THR A O 1
ATOM 999 N N . VAL A 1 133 ? -8.073 -4.995 11.470 1.00 97.62 133 VAL A N 1
ATOM 1000 C CA . VAL A 1 133 ? -8.547 -5.104 10.085 1.00 97.62 133 VAL A CA 1
ATOM 1001 C C . VAL A 1 133 ? -7.358 -5.224 9.148 1.00 97.62 133 VAL A C 1
ATOM 1003 O O . VAL A 1 133 ? -6.444 -4.412 9.231 1.00 97.62 133 VAL A O 1
ATOM 1006 N N . ILE A 1 134 ? -7.372 -6.195 8.239 1.00 97.94 134 ILE A N 1
ATOM 1007 C CA . ILE A 1 134 ? -6.347 -6.336 7.197 1.00 97.94 134 ILE A CA 1
ATOM 1008 C C . ILE A 1 134 ? -6.868 -5.805 5.862 1.00 97.94 134 ILE A C 1
ATOM 1010 O O . ILE A 1 134 ? -7.997 -6.099 5.454 1.00 97.94 134 ILE A O 1
ATOM 1014 N N . GLY A 1 135 ? -6.050 -4.996 5.196 1.00 97.44 135 GLY A N 1
ATOM 1015 C CA . GLY A 1 135 ? -6.409 -4.315 3.957 1.00 97.44 135 GLY A CA 1
ATOM 1016 C C . GLY A 1 135 ? -5.183 -3.808 3.204 1.00 97.44 135 GLY A C 1
ATOM 1017 O O . GLY A 1 135 ? -4.069 -3.844 3.716 1.00 97.44 135 GLY A O 1
ATOM 1018 N N . VAL A 1 136 ? -5.386 -3.320 1.987 1.00 97.19 136 VAL A N 1
ATOM 1019 C CA . VAL A 1 136 ? -4.371 -2.570 1.240 1.00 97.19 136 VAL A CA 1
ATOM 1020 C C . VAL A 1 136 ? -4.503 -1.093 1.589 1.00 97.19 136 VAL A C 1
ATOM 1022 O O . VAL A 1 136 ? -5.600 -0.538 1.536 1.00 97.19 136 VAL A O 1
ATOM 1025 N N . LEU A 1 137 ? -3.398 -0.439 1.942 1.00 96.88 137 LEU A N 1
ATOM 1026 C CA . LEU A 1 137 ? -3.400 0.994 2.222 1.00 96.88 137 LEU A CA 1
ATOM 1027 C C . LEU A 1 137 ? -3.515 1.785 0.914 1.00 96.88 137 LEU A C 1
ATOM 1029 O O . LEU A 1 137 ? -2.546 1.892 0.167 1.00 96.88 137 LEU A O 1
ATOM 1033 N N . SER A 1 138 ? -4.683 2.354 0.621 1.00 95.75 138 SER A N 1
ATOM 1034 C CA . SER A 1 138 ? -4.925 3.043 -0.654 1.00 95.75 138 SER A CA 1
ATOM 1035 C C . SER A 1 138 ? -4.724 4.557 -0.583 1.00 95.75 138 SER A C 1
ATOM 1037 O O . SER A 1 138 ? -4.349 5.170 -1.581 1.00 95.75 138 SER A O 1
ATOM 1039 N N . ALA A 1 139 ? -4.905 5.167 0.588 1.00 95.31 139 ALA A N 1
ATOM 1040 C CA . ALA A 1 139 ? -4.689 6.597 0.784 1.00 95.31 139 ALA A CA 1
ATOM 1041 C C . ALA A 1 139 ? -4.039 6.890 2.136 1.00 95.31 139 ALA A C 1
ATOM 1043 O O . ALA A 1 139 ? -4.338 6.236 3.134 1.00 95.31 139 ALA A O 1
ATOM 1044 N N . TRP A 1 140 ? -3.186 7.915 2.161 1.00 95.81 140 TRP A N 1
ATOM 1045 C CA . TRP A 1 140 ? -2.561 8.455 3.364 1.00 95.81 140 TRP A CA 1
ATOM 1046 C C . TRP A 1 140 ? -2.416 9.967 3.212 1.00 95.81 140 TRP A C 1
ATOM 1048 O O . TRP A 1 140 ? -1.597 10.448 2.428 1.00 95.81 140 TRP A O 1
ATOM 1058 N N . LYS A 1 141 ? -3.225 10.729 3.946 1.00 96.75 141 LYS A N 1
ATOM 1059 C CA . LYS A 1 141 ? -3.234 12.190 3.893 1.00 96.75 141 LYS A CA 1
ATOM 1060 C C . LYS A 1 141 ? -3.080 12.768 5.288 1.00 96.75 141 LYS A C 1
ATOM 1062 O O . LYS A 1 141 ? -3.962 12.620 6.131 1.00 96.75 141 LYS A O 1
ATOM 1067 N N . GLU A 1 142 ? -1.962 13.444 5.513 1.00 96.94 142 GLU A N 1
ATOM 1068 C CA . GLU A 1 142 ? -1.708 14.161 6.756 1.00 96.94 142 GLU A CA 1
ATOM 1069 C C . GLU A 1 142 ? -2.258 15.589 6.671 1.00 96.94 142 GLU A C 1
ATOM 1071 O O . GLU A 1 142 ? -1.927 16.335 5.753 1.00 96.94 142 GLU A O 1
ATOM 1076 N N . ASP A 1 143 ? -3.068 15.969 7.655 1.00 97.94 143 ASP A N 1
ATOM 1077 C CA . ASP A 1 143 ? -3.651 17.300 7.792 1.00 97.94 143 ASP A CA 1
ATOM 1078 C C . ASP A 1 143 ? -3.361 17.860 9.195 1.00 97.94 143 ASP A C 1
ATOM 1080 O O . ASP A 1 143 ? -3.256 17.130 10.187 1.00 97.94 143 ASP A O 1
ATOM 1084 N N . SER A 1 144 ? -3.285 19.183 9.311 1.00 97.44 144 SER A N 1
ATOM 1085 C CA . SER A 1 144 ? -3.224 19.880 10.598 1.00 97.44 144 SER A CA 1
ATOM 1086 C C . SER A 1 144 ? -4.628 20.173 11.144 1.00 97.44 144 SER A C 1
ATOM 1088 O O . SER A 1 144 ? -5.591 20.375 10.403 1.00 97.44 144 SER A O 1
ATOM 1090 N N . TYR A 1 145 ? -4.771 20.188 12.470 1.00 96.38 145 TYR A N 1
ATOM 1091 C CA . TYR A 1 145 ? -5.994 20.607 13.157 1.00 96.38 145 TYR A CA 1
ATOM 1092 C C . TYR A 1 145 ? -5.658 21.302 14.484 1.00 96.38 145 TYR A C 1
ATOM 1094 O O . TYR A 1 145 ? -4.510 21.323 14.919 1.00 96.38 145 TYR A O 1
ATOM 1102 N N . ARG A 1 146 ? -6.663 21.871 15.168 1.00 95.38 146 ARG A N 1
ATOM 1103 C CA . ARG A 1 146 ? -6.456 22.628 16.421 1.00 95.38 146 ARG A CA 1
ATOM 1104 C C . ARG A 1 146 ? -5.708 21.841 17.512 1.00 95.38 146 ARG A C 1
ATOM 1106 O O . ARG A 1 146 ? -5.063 22.458 18.350 1.00 95.38 146 ARG A O 1
ATOM 1113 N N . GLY A 1 147 ? -5.824 20.513 17.528 1.00 93.50 147 GLY A N 1
ATOM 1114 C CA . GLY A 1 147 ? -5.213 19.645 18.537 1.00 93.50 147 GLY A CA 1
ATOM 1115 C C . GLY A 1 147 ? -3.897 18.985 18.123 1.00 93.50 147 GLY A C 1
ATOM 1116 O O . GLY A 1 147 ? -3.439 18.133 18.870 1.00 93.50 147 GLY A O 1
ATOM 1117 N N . GLY A 1 148 ? -3.318 19.335 16.968 1.00 96.25 148 GLY A N 1
ATOM 1118 C CA . GLY A 1 148 ? -2.082 18.727 16.465 1.00 96.25 148 GLY A CA 1
ATOM 1119 C C . GLY A 1 148 ? -2.187 18.336 14.994 1.00 96.25 148 GLY A C 1
ATOM 1120 O O . GLY A 1 148 ? -2.700 19.095 14.166 1.00 96.25 148 GLY A O 1
ATOM 1121 N N . ARG A 1 149 ? -1.701 17.144 14.653 1.00 97.31 149 ARG A N 1
ATOM 1122 C CA . ARG A 1 149 ? -1.810 16.563 13.312 1.00 97.31 149 ARG A CA 1
ATOM 1123 C C . ARG A 1 149 ? -2.737 15.355 13.317 1.00 97.31 149 ARG A C 1
ATOM 1125 O O . ARG A 1 149 ? -2.854 14.641 14.305 1.00 97.31 149 ARG A O 1
ATOM 1132 N N . LYS A 1 150 ? -3.424 15.135 12.207 1.00 97.44 150 LYS A N 1
ATOM 1133 C CA . LYS A 1 150 ? -4.242 13.945 11.981 1.00 97.44 150 LYS A CA 1
ATOM 1134 C C . LYS A 1 150 ? -3.872 13.344 10.637 1.00 97.44 150 LYS A C 1
ATOM 1136 O O . LYS A 1 150 ? -3.460 14.065 9.732 1.00 97.44 150 LYS A O 1
ATOM 1141 N N . VAL A 1 151 ? -4.073 12.046 10.496 1.00 98.19 151 VAL A N 1
ATOM 1142 C CA . VAL A 1 151 ? -3.983 11.376 9.200 1.00 98.19 151 VAL A CA 1
ATOM 1143 C C . VAL A 1 151 ? -5.343 10.805 8.858 1.00 98.19 151 VAL A C 1
ATOM 1145 O O . VAL A 1 151 ? -5.924 10.079 9.661 1.00 98.19 151 VAL A O 1
ATOM 1148 N N . ALA A 1 152 ? -5.843 11.135 7.673 1.00 97.88 152 ALA A N 1
ATOM 1149 C CA . ALA A 1 152 ? -6.908 10.390 7.026 1.00 97.88 152 ALA A CA 1
ATOM 1150 C C . ALA A 1 152 ? -6.269 9.299 6.165 1.00 97.88 152 ALA A C 1
ATOM 1152 O O . ALA A 1 152 ? -5.376 9.580 5.364 1.00 97.88 152 ALA A O 1
ATOM 1153 N N . LEU A 1 153 ? -6.712 8.063 6.346 1.00 97.75 153 LEU A N 1
ATOM 1154 C CA . LEU A 1 153 ? -6.280 6.933 5.538 1.00 97.75 153 LEU A CA 1
ATOM 1155 C C . LEU A 1 153 ? -7.484 6.174 5.003 1.00 97.75 153 LEU A C 1
ATOM 1157 O O . LEU A 1 153 ? -8.564 6.236 5.588 1.00 97.75 153 LEU A O 1
ATOM 1161 N N . THR A 1 154 ? -7.280 5.427 3.929 1.00 97.69 154 THR A N 1
ATOM 1162 C CA . THR A 1 154 ? -8.301 4.533 3.377 1.00 97.69 154 THR A CA 1
ATOM 1163 C C . THR A 1 154 ? -7.703 3.140 3.261 1.00 97.69 154 THR A C 1
ATOM 1165 O O . THR A 1 154 ? -6.591 2.970 2.755 1.00 97.69 154 THR A O 1
ATOM 1168 N N . LEU A 1 155 ? -8.435 2.151 3.772 1.00 97.50 155 LEU A N 1
ATOM 1169 C CA . LEU A 1 155 ? -8.116 0.738 3.621 1.00 97.50 155 LEU A CA 1
ATOM 1170 C C . LEU A 1 155 ? -9.032 0.130 2.575 1.00 97.50 155 LEU A C 1
ATOM 1172 O O . LEU A 1 155 ? -10.253 0.269 2.640 1.00 97.50 155 LEU A O 1
ATOM 1176 N N . GLU A 1 156 ? -8.430 -0.577 1.637 1.00 97.00 156 GLU A N 1
ATOM 1177 C CA . GLU A 1 156 ? -9.111 -1.271 0.560 1.00 97.00 156 GLU A CA 1
ATOM 1178 C C . GLU A 1 156 ? -9.067 -2.780 0.821 1.00 97.00 156 GLU A C 1
ATOM 1180 O O . GLU A 1 156 ? -8.011 -3.389 0.996 1.00 97.00 156 GLU A O 1
ATOM 1185 N N . GLY A 1 157 ? -10.243 -3.384 0.921 1.00 96.19 157 GLY A N 1
ATOM 1186 C CA . GLY A 1 157 ? -10.435 -4.820 0.807 1.00 96.19 157 GLY A CA 1
ATOM 1187 C C . GLY A 1 157 ? -10.609 -5.219 -0.656 1.00 96.19 157 GLY A C 1
ATOM 1188 O O . GLY A 1 157 ? -10.694 -4.383 -1.543 1.00 96.19 157 GLY A O 1
ATOM 1189 N N . SER A 1 158 ? -10.768 -6.512 -0.926 1.00 92.75 158 SER A N 1
ATOM 1190 C CA . SER A 1 158 ? -10.957 -6.999 -2.302 1.00 92.75 158 SER A CA 1
ATOM 1191 C C . SER A 1 158 ? -12.241 -6.512 -2.992 1.00 92.75 158 SER A C 1
ATOM 1193 O O . SER A 1 158 ? -12.365 -6.653 -4.206 1.00 92.75 158 SER A O 1
ATOM 1195 N N . ARG A 1 159 ? -13.223 -6.014 -2.230 1.00 93.44 159 ARG A N 1
ATOM 1196 C CA . ARG A 1 159 ? -14.535 -5.561 -2.735 1.00 93.44 159 ARG A CA 1
ATOM 1197 C C . ARG A 1 159 ? -15.070 -4.300 -2.064 1.00 93.44 159 ARG A C 1
ATOM 1199 O O . ARG A 1 159 ? -15.993 -3.689 -2.585 1.00 93.44 159 ARG A O 1
ATOM 1206 N N . ASP A 1 160 ? -14.519 -3.945 -0.911 1.00 95.19 160 ASP A N 1
ATOM 1207 C CA . ASP A 1 160 ? -15.032 -2.896 -0.039 1.00 95.19 160 ASP A CA 1
ATOM 1208 C C . ASP A 1 160 ? -13.884 -1.975 0.351 1.00 95.19 160 ASP A C 1
ATOM 1210 O O . ASP A 1 160 ? -12.742 -2.419 0.442 1.00 95.19 160 ASP A O 1
ATOM 1214 N N . SER A 1 161 ? -14.184 -0.721 0.661 1.00 96.62 161 SER A N 1
ATOM 1215 C CA . SER A 1 161 ? -13.230 0.203 1.266 1.00 96.62 161 SER A CA 1
ATOM 1216 C C . SER A 1 161 ? -13.773 0.754 2.579 1.00 96.62 161 SER A C 1
ATOM 1218 O O . SER A 1 161 ? -14.986 0.812 2.806 1.00 96.62 161 SER A O 1
ATOM 1220 N N . ILE A 1 162 ? -12.866 1.130 3.476 1.00 97.19 162 ILE A N 1
ATOM 1221 C CA . ILE A 1 162 ? -13.214 1.782 4.734 1.00 97.19 162 ILE A CA 1
ATOM 1222 C C . ILE A 1 162 ? -12.228 2.902 5.043 1.00 97.19 162 ILE A C 1
ATOM 1224 O O . ILE A 1 162 ? -11.011 2.734 4.949 1.00 97.19 162 ILE A O 1
ATOM 1228 N N . ASP A 1 163 ? -12.768 4.048 5.443 1.00 97.75 163 ASP A N 1
ATOM 1229 C CA . ASP A 1 163 ? -11.961 5.192 5.844 1.00 97.75 163 ASP A CA 1
ATOM 1230 C C . ASP A 1 163 ? -11.555 5.089 7.312 1.00 97.75 163 ASP A C 1
ATOM 1232 O O . ASP A 1 163 ? -12.326 4.670 8.182 1.00 97.75 163 ASP A O 1
ATOM 1236 N N . GLY A 1 164 ? -10.336 5.529 7.596 1.00 97.62 164 GLY A N 1
ATOM 1237 C CA . GLY A 1 164 ? -9.740 5.573 8.917 1.00 97.62 164 GLY A CA 1
ATOM 1238 C C . GLY A 1 164 ? -9.163 6.946 9.239 1.00 97.62 164 GLY A C 1
ATOM 1239 O O . GLY A 1 164 ? -8.774 7.711 8.358 1.00 97.62 164 GLY A O 1
ATOM 1240 N N . VAL A 1 165 ? -9.103 7.266 10.529 1.00 98.00 165 VAL A N 1
ATOM 1241 C CA . VAL A 1 165 ? -8.434 8.467 11.034 1.00 98.00 165 VAL A CA 1
ATOM 1242 C C . VAL A 1 165 ? -7.491 8.090 12.165 1.00 98.00 165 VAL A C 1
ATOM 1244 O O . VAL A 1 165 ? -7.921 7.463 13.134 1.00 98.00 165 VAL A O 1
ATOM 1247 N N . ILE A 1 166 ? -6.233 8.514 12.053 1.00 98.12 166 ILE A N 1
ATOM 1248 C CA . ILE A 1 166 ? -5.235 8.481 13.127 1.00 98.12 166 ILE A CA 1
ATOM 1249 C C . ILE A 1 166 ? -5.161 9.883 13.740 1.00 98.12 166 ILE A C 1
ATOM 1251 O O . ILE A 1 166 ? -5.006 10.874 13.018 1.00 98.12 166 ILE A O 1
ATOM 1255 N N . TRP A 1 167 ? -5.280 9.976 15.063 1.00 97.81 167 TRP A N 1
ATOM 1256 C CA . TRP A 1 167 ? -5.152 11.236 15.802 1.00 97.81 167 TRP A CA 1
ATOM 1257 C C . TRP A 1 167 ? -3.708 11.485 16.248 1.00 97.81 167 TRP A C 1
ATOM 1259 O O . TRP A 1 167 ? -2.870 10.596 16.177 1.00 97.81 167 TRP A O 1
ATOM 1269 N N . ASP A 1 168 ? -3.410 12.703 16.703 1.00 97.88 168 ASP A N 1
ATOM 1270 C CA . ASP A 1 168 ? -2.040 13.181 16.951 1.00 97.88 168 ASP A CA 1
ATOM 1271 C C . ASP A 1 168 ? -1.218 12.281 17.886 1.00 97.88 168 ASP A C 1
ATOM 1273 O O . ASP A 1 168 ? -0.036 12.026 17.638 1.00 97.88 168 ASP A O 1
ATOM 1277 N N . ARG A 1 169 ? -1.860 11.752 18.934 1.00 96.88 169 ARG A N 1
ATOM 1278 C CA . ARG A 1 169 ? -1.223 10.851 19.897 1.00 96.88 169 ARG A CA 1
ATOM 1279 C C . ARG A 1 169 ? -0.768 9.563 19.213 1.00 96.88 169 ARG A C 1
ATOM 1281 O O . ARG A 1 169 ? 0.416 9.241 19.241 1.00 96.88 169 ARG A O 1
ATOM 1288 N N . GLU A 1 170 ? -1.698 8.862 18.578 1.00 97.50 170 GLU A N 1
ATOM 1289 C CA . GLU A 1 170 ? -1.450 7.602 17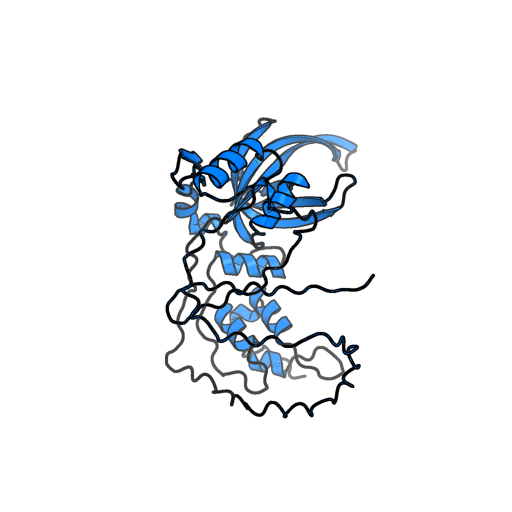.878 1.00 97.50 170 GLU A CA 1
ATOM 1290 C C . GLU A 1 170 ? -0.517 7.810 16.673 1.00 97.50 170 GLU A C 1
ATOM 1292 O O . GLU A 1 170 ? 0.339 6.979 16.389 1.00 97.50 170 GLU A O 1
ATOM 1297 N N . LEU A 1 171 ? -0.605 8.960 15.999 1.00 96.56 171 LEU A N 1
ATOM 1298 C CA . LEU A 1 171 ? 0.273 9.329 14.889 1.00 96.56 171 LEU A CA 1
ATOM 1299 C C . LEU A 1 171 ? 1.719 9.531 15.350 1.00 96.56 171 LEU A C 1
ATOM 1301 O O . LEU A 1 171 ? 2.656 9.148 14.648 1.00 96.56 171 LEU A O 1
ATOM 1305 N N . THR A 1 172 ? 1.910 10.131 16.524 1.00 96.56 172 THR A N 1
ATOM 1306 C CA . THR A 1 172 ? 3.237 10.299 17.124 1.00 96.56 172 THR A CA 1
ATOM 1307 C C . THR A 1 172 ? 3.857 8.944 17.455 1.00 96.56 172 THR A C 1
ATOM 1309 O O . THR A 1 172 ? 5.036 8.737 17.182 1.00 96.56 172 THR A O 1
ATOM 1312 N N . GLU A 1 173 ? 3.065 8.003 17.974 1.00 95.62 173 GLU A N 1
ATOM 1313 C CA . GLU A 1 173 ? 3.504 6.624 18.212 1.00 95.62 173 GLU A CA 1
ATOM 1314 C C . GLU A 1 173 ? 3.825 5.912 16.885 1.00 95.62 173 GLU A C 1
ATOM 1316 O O . GLU A 1 173 ? 4.913 5.356 16.734 1.00 95.62 173 GLU A O 1
ATOM 1321 N N . GLN A 1 174 ? 2.959 6.026 15.875 1.00 96.19 174 GLN A N 1
ATOM 1322 C CA . GLN A 1 174 ? 3.175 5.441 14.548 1.00 96.19 174 GLN A CA 1
ATOM 1323 C C . GLN A 1 174 ? 4.466 5.942 13.884 1.00 96.19 174 GLN A C 1
ATOM 1325 O O . GLN A 1 174 ? 5.191 5.158 13.279 1.00 96.19 174 GLN A O 1
ATOM 1330 N N . ARG A 1 175 ? 4.814 7.225 14.039 1.00 95.56 175 ARG A N 1
ATOM 1331 C CA . ARG A 1 175 ? 6.063 7.804 13.506 1.00 95.56 175 ARG A CA 1
ATOM 1332 C C . ARG A 1 175 ? 7.326 7.135 14.027 1.00 95.56 175 ARG A C 1
ATOM 1334 O O . ARG A 1 175 ? 8.334 7.147 13.332 1.00 95.56 175 ARG A O 1
ATOM 1341 N N . THR A 1 176 ? 7.284 6.580 15.235 1.00 94.25 176 THR A N 1
ATOM 1342 C CA . THR A 1 176 ? 8.437 5.865 15.800 1.00 94.25 176 THR A CA 1
ATOM 1343 C C . THR A 1 176 ? 8.651 4.499 15.152 1.00 94.25 176 THR A C 1
ATOM 1345 O O . THR A 1 176 ? 9.778 4.017 15.120 1.00 94.25 176 THR A O 1
ATOM 1348 N N . ILE A 1 177 ? 7.583 3.903 14.612 1.00 92.06 177 ILE A N 1
ATOM 1349 C CA . ILE A 1 177 ? 7.595 2.613 13.912 1.00 92.06 177 ILE A CA 1
ATOM 1350 C C . ILE A 1 177 ? 7.893 2.822 12.420 1.00 92.06 177 ILE A C 1
ATOM 1352 O O . ILE A 1 177 ? 8.588 2.019 11.806 1.00 92.06 177 ILE A O 1
ATOM 1356 N N . GLY A 1 178 ? 7.391 3.920 11.851 1.00 93.50 178 GLY A N 1
ATOM 1357 C CA . GLY A 1 178 ? 7.481 4.241 10.431 1.00 93.50 178 GLY A CA 1
ATOM 1358 C C . GLY A 1 178 ? 6.121 4.198 9.733 1.00 93.50 178 GLY A C 1
ATOM 1359 O O . GLY A 1 178 ? 5.091 3.858 10.327 1.00 93.50 178 GLY A O 1
ATOM 1360 N N . PHE A 1 179 ? 6.120 4.579 8.456 1.00 92.06 179 PHE A N 1
ATOM 1361 C CA . PHE A 1 179 ? 4.918 4.606 7.627 1.00 92.06 179 PHE A CA 1
ATOM 1362 C C . PHE A 1 179 ? 4.996 3.545 6.531 1.00 92.06 179 PHE A C 1
ATOM 1364 O O . PHE A 1 179 ? 5.976 3.537 5.783 1.00 92.06 179 PHE A O 1
ATOM 1371 N N . PRO A 1 180 ? 3.978 2.679 6.402 1.00 92.31 180 PRO A N 1
ATOM 1372 C CA . PRO A 1 180 ? 3.890 1.786 5.257 1.00 92.31 180 PRO A CA 1
ATOM 1373 C C . PRO A 1 180 ? 3.714 2.594 3.959 1.00 92.31 180 PRO A C 1
ATOM 1375 O O . PRO A 1 180 ? 2.980 3.591 3.957 1.00 92.31 180 PRO A O 1
ATOM 1378 N N . PRO A 1 181 ? 4.339 2.180 2.845 1.00 90.75 181 PRO A N 1
ATOM 1379 C CA . PRO A 1 181 ? 4.072 2.776 1.542 1.00 90.75 181 PRO A CA 1
ATOM 1380 C C . PRO A 1 181 ? 2.618 2.549 1.093 1.00 90.75 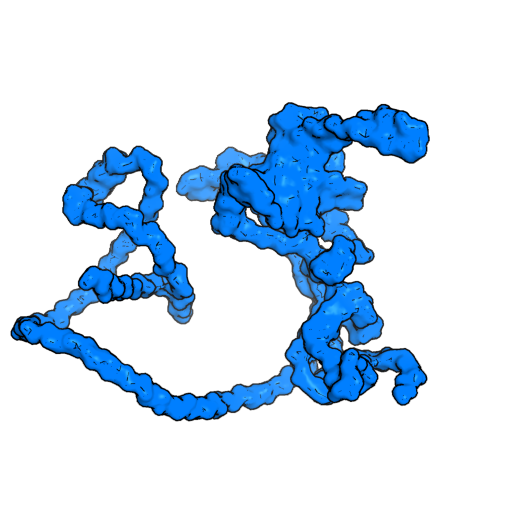181 PRO A C 1
ATOM 1382 O O . PRO A 1 181 ? 1.949 1.601 1.512 1.00 90.75 181 PRO A O 1
ATOM 1385 N N . LEU A 1 182 ? 2.118 3.412 0.204 1.00 93.19 182 LEU A N 1
ATOM 1386 C CA . LEU A 1 182 ? 0.807 3.206 -0.420 1.00 93.19 182 LEU A CA 1
ATOM 1387 C C . LEU A 1 182 ? 0.817 1.940 -1.284 1.00 93.19 182 LEU A C 1
ATOM 1389 O O . LEU A 1 182 ? 1.794 1.647 -1.962 1.00 93.19 182 LEU A O 1
ATOM 1393 N N . GLY A 1 183 ? -0.293 1.208 -1.277 1.00 92.50 183 GLY A N 1
ATOM 1394 C CA . GLY A 1 183 ? -0.484 -0.059 -1.984 1.00 92.50 183 GLY A CA 1
ATOM 1395 C C . GLY A 1 183 ? 0.026 -1.296 -1.248 1.00 92.50 183 GLY A C 1
ATOM 1396 O O . GLY A 1 183 ? -0.228 -2.405 -1.711 1.00 92.50 183 GLY A O 1
ATOM 1397 N N . TRP A 1 184 ? 0.664 -1.130 -0.090 1.00 94.94 184 TRP A N 1
ATOM 1398 C CA . TRP A 1 184 ? 1.098 -2.252 0.737 1.00 94.94 184 TRP A CA 1
ATOM 1399 C C . TRP A 1 184 ? -0.060 -2.867 1.524 1.00 94.94 184 TRP A C 1
ATOM 1401 O O . TRP A 1 184 ? -1.031 -2.186 1.876 1.00 94.94 184 TRP A O 1
ATOM 1411 N N . VAL A 1 185 ? 0.060 -4.164 1.817 1.00 96.56 185 VAL A N 1
ATOM 1412 C CA . VAL A 1 185 ? -0.862 -4.874 2.707 1.00 96.56 185 VAL A CA 1
ATOM 1413 C C . VAL A 1 185 ? -0.510 -4.529 4.151 1.00 96.56 185 VAL A C 1
ATOM 1415 O O . VAL A 1 185 ? 0.620 -4.705 4.604 1.00 96.56 185 VAL A O 1
ATOM 1418 N N . VAL A 1 186 ? -1.493 -4.011 4.877 1.00 97.56 186 VAL A N 1
ATOM 1419 C CA . VAL A 1 186 ? -1.340 -3.539 6.251 1.00 97.56 186 VAL A CA 1
ATOM 1420 C C . VAL A 1 186 ? -2.421 -4.130 7.143 1.00 97.56 186 VAL A C 1
ATOM 1422 O O . VAL A 1 186 ? -3.552 -4.377 6.715 1.00 97.56 186 VAL A O 1
ATOM 1425 N N . ALA A 1 187 ? -2.075 -4.319 8.409 1.00 97.56 187 ALA A N 1
ATOM 1426 C CA . ALA A 1 187 ? -3.007 -4.635 9.472 1.00 97.56 187 ALA A CA 1
ATOM 1427 C C . ALA A 1 187 ? -3.210 -3.397 10.346 1.00 97.56 187 ALA A C 1
ATOM 1429 O O . ALA A 1 187 ? -2.262 -2.750 10.786 1.00 97.56 187 ALA A O 1
ATOM 1430 N N . VAL A 1 188 ? -4.466 -3.054 10.596 1.00 97.75 188 VAL A N 1
ATOM 1431 C CA . VAL A 1 188 ? -4.853 -1.834 11.292 1.00 97.75 188 VAL A CA 1
ATOM 1432 C C . VAL A 1 188 ? -5.661 -2.187 12.523 1.00 97.75 188 VAL A C 1
ATOM 1434 O O . VAL A 1 188 ? -6.798 -2.644 12.420 1.00 97.75 188 VAL A O 1
ATOM 1437 N N . THR A 1 189 ? -5.089 -1.933 13.697 1.00 97.50 189 THR A N 1
ATOM 1438 C CA . THR A 1 189 ? -5.830 -2.003 14.958 1.00 97.50 189 THR A CA 1
ATOM 1439 C C . THR A 1 189 ? -6.570 -0.690 15.156 1.00 97.50 189 THR A C 1
ATOM 1441 O O . THR A 1 189 ? -5.969 0.389 15.176 1.00 97.50 189 THR A O 1
ATOM 1444 N N . ALA A 1 190 ? -7.889 -0.768 15.272 1.00 97.81 190 ALA A N 1
ATOM 1445 C CA . ALA A 1 190 ? -8.753 0.394 15.311 1.00 97.81 190 ALA A CA 1
ATOM 1446 C C . ALA A 1 190 ? -10.001 0.161 16.156 1.00 97.81 190 ALA A C 1
ATOM 1448 O O . ALA A 1 190 ? -10.408 -0.963 16.438 1.00 97.81 190 ALA A O 1
ATOM 1449 N N . ARG A 1 191 ? -10.648 1.268 16.508 1.00 97.81 191 ARG A N 1
ATOM 1450 C CA . ARG A 1 191 ? -11.980 1.278 17.100 1.00 97.81 191 ARG A CA 1
ATOM 1451 C C . ARG A 1 191 ? -13.007 1.701 16.059 1.00 97.81 191 ARG A C 1
ATOM 1453 O O . ARG A 1 191 ? -12.846 2.752 15.433 1.00 97.81 191 ARG A O 1
ATOM 1460 N N . VAL A 1 192 ? -14.067 0.921 15.883 1.00 97.88 192 VAL A N 1
ATOM 1461 C CA . VAL A 1 192 ? -15.143 1.242 14.939 1.00 97.88 192 VAL A CA 1
ATOM 1462 C C . VAL A 1 192 ? -15.928 2.447 15.448 1.00 97.88 192 VAL A C 1
ATOM 1464 O O . VAL A 1 192 ? -16.329 2.501 16.610 1.00 97.88 192 VAL A O 1
ATOM 1467 N N . ARG A 1 193 ? -16.167 3.422 14.574 1.00 96.69 193 ARG A N 1
ATOM 1468 C CA . ARG A 1 193 ? -17.030 4.572 14.828 1.00 96.69 193 ARG A CA 1
ATOM 1469 C C . ARG A 1 193 ? -18.077 4.672 13.734 1.00 96.69 193 ARG A C 1
ATOM 1471 O O . ARG A 1 193 ? -17.749 4.718 12.552 1.00 96.69 193 ARG A O 1
ATOM 1478 N N . ILE A 1 194 ? -19.336 4.752 14.136 1.00 94.19 194 ILE A N 1
ATOM 1479 C CA . ILE A 1 194 ? -20.450 4.942 13.209 1.00 94.19 194 ILE A CA 1
ATOM 1480 C C . ILE A 1 194 ? -20.838 6.416 13.232 1.00 94.19 194 ILE A C 1
ATOM 1482 O O . ILE A 1 194 ? -20.942 7.021 14.303 1.00 94.19 194 ILE A O 1
ATOM 1486 N N . ARG A 1 195 ? -20.985 7.012 12.051 1.00 91.25 195 ARG A N 1
ATOM 1487 C CA . ARG A 1 195 ? -21.492 8.374 11.883 1.00 91.25 195 ARG A CA 1
ATOM 1488 C C . ARG A 1 195 ? -22.676 8.339 10.937 1.00 91.25 195 ARG A C 1
ATOM 1490 O O . ARG A 1 195 ? -22.615 7.685 9.903 1.00 91.25 195 ARG A O 1
ATOM 1497 N N . GLU A 1 196 ? -23.727 9.050 11.293 1.00 88.50 196 GLU A N 1
ATOM 1498 C CA . GLU A 1 196 ? -24.874 9.269 10.425 1.00 88.50 196 GLU A CA 1
ATOM 1499 C C . GLU A 1 196 ? -24.729 10.659 9.822 1.00 88.50 196 GLU A C 1
ATOM 1501 O O . GLU A 1 196 ? -24.443 11.626 10.533 1.00 88.50 196 GLU A O 1
ATOM 1506 N N . PHE A 1 197 ? -24.845 10.734 8.503 1.00 88.31 197 PHE A N 1
ATOM 1507 C CA . PHE A 1 197 ? -24.848 11.988 7.772 1.00 88.31 197 PHE A CA 1
ATOM 1508 C C . PHE A 1 197 ? -26.185 12.121 7.067 1.00 88.31 197 PHE A C 1
ATOM 1510 O O . PHE A 1 197 ? -26.594 11.220 6.340 1.00 88.31 197 PHE A O 1
ATOM 1517 N N . GLU A 1 198 ? -26.847 13.247 7.281 1.00 85.75 198 GLU A N 1
ATOM 1518 C CA . GLU A 1 198 ? -27.970 13.667 6.458 1.00 85.75 198 GLU A CA 1
ATOM 1519 C C . GLU A 1 198 ? -27.400 14.232 5.156 1.00 85.75 198 GLU A C 1
ATOM 1521 O O . GLU A 1 198 ? -26.641 15.203 5.169 1.00 85.75 198 GLU A O 1
ATOM 1526 N N . GLN A 1 199 ? -27.698 13.572 4.040 1.00 88.19 199 GLN A N 1
ATOM 1527 C CA . GLN A 1 199 ? -27.337 14.027 2.706 1.00 88.19 199 GLN A CA 1
ATOM 1528 C C . GLN A 1 199 ? -28.622 14.311 1.934 1.00 88.19 199 GLN A C 1
ATOM 1530 O O . GLN A 1 199 ? -29.446 13.418 1.759 1.00 88.19 199 GLN A O 1
ATOM 1535 N N . GLU A 1 200 ? -28.789 15.553 1.492 1.00 89.25 200 GLU A N 1
ATOM 1536 C CA . GLU A 1 200 ? -29.873 15.937 0.590 1.00 89.25 200 GLU A CA 1
ATOM 1537 C C . GLU A 1 200 ? -29.532 15.448 -0.826 1.00 89.25 200 GLU A C 1
ATOM 1539 O O . GLU A 1 200 ? -28.417 15.679 -1.311 1.00 89.25 200 GLU A O 1
ATOM 1544 N N . ASP A 1 201 ? -30.440 14.696 -1.447 1.00 88.75 201 ASP A N 1
ATOM 1545 C CA . ASP A 1 201 ? -30.308 14.277 -2.842 1.00 88.75 201 ASP A CA 1
ATOM 1546 C C . ASP A 1 201 ? -30.685 15.410 -3.816 1.00 88.75 201 ASP A C 1
ATOM 1548 O O . ASP A 1 201 ? -31.102 16.498 -3.417 1.00 88.75 201 ASP A O 1
ATOM 1552 N N . GLU A 1 202 ? -30.517 15.173 -5.120 1.00 86.69 202 GLU A N 1
ATOM 1553 C CA . GLU A 1 202 ? -30.848 16.159 -6.163 1.00 86.69 202 GLU A CA 1
ATOM 1554 C C . GLU A 1 202 ? -32.348 16.516 -6.209 1.00 86.69 202 GLU A C 1
ATOM 1556 O O . GLU A 1 202 ? -32.724 17.522 -6.809 1.00 86.69 202 GLU A O 1
ATOM 1561 N N . GLU A 1 203 ? -33.202 15.721 -5.560 1.00 86.12 203 GLU A N 1
ATOM 1562 C CA . GLU A 1 203 ? -34.652 15.904 -5.486 1.00 86.12 203 GLU A CA 1
ATOM 1563 C C . GLU A 1 203 ? -35.097 16.591 -4.178 1.00 86.12 203 GLU A C 1
ATOM 1565 O O . GLU A 1 203 ? -36.290 16.840 -3.990 1.00 86.12 203 GLU A O 1
ATOM 1570 N N . GLY A 1 204 ? -34.158 16.940 -3.291 1.00 86.69 204 GLY A N 1
ATOM 1571 C CA . GLY A 1 204 ? -34.437 17.589 -2.008 1.00 86.69 204 GLY A CA 1
ATOM 1572 C C . GLY A 1 204 ? -34.847 16.628 -0.886 1.00 86.69 204 GLY A C 1
ATOM 1573 O O . GLY A 1 204 ? -35.338 17.067 0.157 1.00 86.69 204 GLY A O 1
ATOM 1574 N N . ASN A 1 205 ? -34.679 15.314 -1.065 1.00 88.31 205 ASN A N 1
ATOM 1575 C CA . ASN A 1 205 ? -34.943 14.334 -0.016 1.00 88.31 205 ASN A CA 1
ATOM 1576 C C . ASN A 1 205 ? -33.711 14.153 0.874 1.00 88.31 205 ASN A C 1
ATOM 1578 O O . ASN A 1 205 ? -32.591 13.961 0.402 1.00 88.31 205 ASN A O 1
ATOM 1582 N N . ILE A 1 206 ? -33.928 14.139 2.190 1.00 86.38 206 ILE A N 1
ATOM 1583 C CA . ILE A 1 206 ? -32.873 13.887 3.175 1.00 86.38 206 ILE A CA 1
ATOM 1584 C C . ILE A 1 206 ? -32.669 12.373 3.312 1.00 86.38 206 ILE A C 1
ATOM 1586 O O . ILE A 1 206 ? -33.486 11.671 3.912 1.00 86.38 206 ILE A O 1
ATOM 1590 N N . LEU A 1 207 ? -31.557 11.865 2.786 1.00 87.94 207 LEU A N 1
ATOM 1591 C CA . LEU A 1 207 ? -31.108 10.489 2.971 1.00 87.94 207 LEU A CA 1
ATOM 1592 C C . LEU A 1 207 ? -30.124 10.424 4.143 1.00 87.94 207 LEU A C 1
ATOM 1594 O O . LEU A 1 207 ? -29.040 11.007 4.103 1.00 87.94 207 LEU A O 1
ATOM 1598 N N . ILE A 1 208 ? -30.479 9.678 5.192 1.00 86.56 208 ILE A N 1
ATOM 1599 C CA . ILE A 1 208 ? -29.561 9.385 6.299 1.00 86.56 208 ILE A CA 1
ATOM 1600 C C . ILE A 1 208 ? -28.599 8.287 5.837 1.00 86.56 208 ILE A C 1
ATOM 1602 O O . ILE A 1 208 ? -28.962 7.113 5.750 1.00 86.56 208 ILE A O 1
ATOM 1606 N N . ARG A 1 209 ? -27.354 8.660 5.536 1.00 87.25 209 ARG A N 1
ATOM 1607 C CA . ARG A 1 209 ? -26.288 7.723 5.183 1.00 87.25 209 ARG A CA 1
ATOM 1608 C C . ARG A 1 209 ? -25.457 7.393 6.415 1.00 87.25 209 ARG A C 1
ATOM 1610 O O . ARG A 1 209 ? -24.712 8.224 6.937 1.00 87.25 209 ARG A O 1
ATOM 1617 N N . THR A 1 210 ? -25.540 6.143 6.853 1.00 86.25 210 THR A N 1
ATOM 1618 C CA . THR A 1 210 ? -24.670 5.604 7.900 1.00 86.25 210 THR A CA 1
ATOM 1619 C C . THR A 1 210 ? -23.298 5.272 7.310 1.00 86.25 210 THR A C 1
ATOM 1621 O O . THR A 1 210 ? -23.158 4.363 6.492 1.00 86.25 210 THR A O 1
ATOM 1624 N N . VAL A 1 211 ? -22.266 6.003 7.726 1.00 90.25 211 VAL A N 1
ATOM 1625 C CA . VAL A 1 211 ? -20.875 5.800 7.308 1.00 90.25 211 VAL A CA 1
ATOM 1626 C C . VAL A 1 211 ? -20.087 5.167 8.453 1.00 90.25 211 VAL A C 1
ATOM 1628 O O . VAL A 1 211 ? -20.046 5.677 9.577 1.00 90.25 211 VAL A O 1
ATOM 1631 N N . ARG A 1 212 ? -19.441 4.037 8.153 1.00 94.06 212 ARG A N 1
ATOM 1632 C CA . ARG A 1 212 ? -18.506 3.353 9.054 1.00 94.06 212 ARG A CA 1
ATOM 1633 C C . ARG A 1 212 ? -17.127 3.982 8.898 1.00 94.06 212 ARG A C 1
ATOM 1635 O O . ARG A 1 212 ? -16.636 4.103 7.782 1.00 94.06 212 ARG A O 1
ATOM 1642 N N . GLN A 1 213 ? -16.508 4.361 10.009 1.00 96.62 213 GLN A N 1
ATOM 1643 C CA . GLN A 1 213 ? -15.171 4.944 10.029 1.00 96.62 213 GLN A CA 1
ATOM 1644 C C . GLN A 1 213 ? -14.329 4.304 11.132 1.00 96.62 213 GLN A C 1
ATOM 1646 O O . GLN A 1 213 ? -14.800 4.091 12.248 1.00 96.62 213 GLN A O 1
ATOM 1651 N N . LEU A 1 214 ? -13.060 4.035 10.847 1.00 97.94 214 LEU A N 1
ATOM 1652 C CA . LEU A 1 214 ? -12.110 3.509 11.820 1.00 97.94 214 LEU A CA 1
ATOM 1653 C C . LEU A 1 214 ? -11.416 4.655 12.565 1.00 97.94 214 LEU A C 1
ATOM 1655 O O . LEU A 1 214 ? -10.891 5.587 11.963 1.00 97.94 214 LEU A O 1
ATOM 1659 N N . THR A 1 215 ? -11.383 4.591 13.894 1.00 98.12 215 THR A N 1
ATOM 1660 C CA . THR A 1 215 ? -10.447 5.388 14.700 1.00 98.12 215 THR A CA 1
ATOM 1661 C C . THR A 1 215 ? -9.206 4.540 14.922 1.00 98.12 215 THR A C 1
ATOM 1663 O O . THR A 1 215 ? -9.219 3.622 15.741 1.00 98.12 215 THR A O 1
ATOM 1666 N N . VAL A 1 216 ? -8.176 4.797 14.126 1.00 98.06 216 VAL A N 1
ATOM 1667 C CA . VAL A 1 216 ? -6.999 3.941 14.008 1.00 98.06 216 VAL A CA 1
ATOM 1668 C C . VAL A 1 216 ? -6.037 4.208 15.156 1.00 98.06 216 VAL A C 1
ATOM 1670 O O . VAL A 1 216 ? -5.675 5.352 15.419 1.00 98.06 216 VAL A O 1
ATOM 1673 N N . GLN A 1 217 ? -5.636 3.131 15.828 1.00 97.44 217 GLN A N 1
ATOM 1674 C CA . GLN A 1 217 ? -4.673 3.157 16.925 1.00 97.44 217 GLN A CA 1
ATOM 1675 C C . GLN A 1 217 ? -3.261 2.862 16.434 1.00 97.44 217 GLN A C 1
ATOM 1677 O O . GLN A 1 217 ? -2.307 3.479 16.895 1.00 97.44 217 GLN A O 1
ATOM 1682 N N . ARG A 1 218 ? -3.129 1.910 15.507 1.00 96.25 218 ARG A N 1
ATOM 1683 C CA . ARG A 1 218 ? -1.835 1.460 14.999 1.00 96.25 218 ARG A CA 1
ATOM 1684 C C . ARG A 1 218 ? -1.974 0.832 13.621 1.00 96.25 218 ARG A C 1
ATOM 1686 O O . ARG A 1 218 ? -2.980 0.176 13.346 1.00 96.25 218 ARG A O 1
ATOM 1693 N N . VAL A 1 219 ? -0.948 1.021 12.798 1.00 97.38 219 VAL A N 1
ATOM 1694 C CA . VAL A 1 219 ? -0.801 0.403 11.480 1.00 97.38 219 VAL A CA 1
ATOM 1695 C C . VAL A 1 219 ? 0.476 -0.432 11.476 1.00 97.38 219 VAL A C 1
ATOM 1697 O O . VAL A 1 219 ? 1.570 0.091 11.688 1.00 97.38 219 VAL A O 1
ATOM 1700 N N . ASP A 1 220 ? 0.327 -1.728 11.237 1.00 95.81 220 ASP A N 1
ATOM 1701 C CA . ASP A 1 220 ? 1.409 -2.702 11.145 1.00 95.81 220 ASP A CA 1
ATOM 1702 C C . ASP A 1 220 ? 1.540 -3.181 9.688 1.00 95.81 220 ASP A C 1
ATOM 1704 O O . ASP A 1 220 ? 0.537 -3.405 9.004 1.00 95.81 220 ASP A O 1
ATOM 1708 N N . VAL A 1 221 ? 2.774 -3.323 9.197 1.00 94.69 221 VAL A N 1
ATOM 1709 C CA . VAL A 1 221 ? 3.041 -3.928 7.882 1.00 94.69 221 VAL A CA 1
ATOM 1710 C C . VAL A 1 221 ? 2.854 -5.437 7.996 1.00 94.69 221 VAL A C 1
ATOM 1712 O O . VAL A 1 221 ? 3.347 -6.055 8.941 1.00 94.69 221 VAL A O 1
ATOM 1715 N N . VAL A 1 222 ? 2.135 -6.022 7.042 1.00 95.38 222 VAL A N 1
ATOM 1716 C CA . VAL A 1 222 ? 1.996 -7.475 6.935 1.00 95.38 222 VAL A CA 1
ATOM 1717 C C . VAL A 1 222 ? 3.159 -7.971 6.092 1.00 95.38 222 VAL A C 1
ATOM 1719 O O . VAL A 1 222 ? 3.271 -7.599 4.927 1.00 95.38 222 VAL A O 1
ATOM 1722 N N . ASP A 1 223 ? 4.028 -8.773 6.699 1.00 93.38 223 ASP A N 1
ATOM 1723 C CA . ASP A 1 223 ? 5.157 -9.386 6.004 1.00 93.38 223 ASP A CA 1
ATOM 1724 C C . ASP A 1 223 ? 4.633 -10.503 5.090 1.00 93.38 223 ASP A C 1
ATOM 1726 O O . ASP A 1 223 ? 4.070 -11.491 5.569 1.00 93.38 223 ASP A O 1
ATOM 1730 N N . ILE A 1 224 ? 4.724 -10.277 3.782 1.00 95.00 224 ILE A N 1
ATOM 1731 C CA . ILE A 1 224 ? 4.258 -11.163 2.711 1.00 95.00 224 ILE A CA 1
ATOM 1732 C C . ILE A 1 224 ? 5.432 -11.332 1.757 1.00 95.00 224 ILE A C 1
ATOM 1734 O O . ILE A 1 224 ? 6.046 -10.340 1.356 1.00 95.00 224 ILE A O 1
ATOM 1738 N N . ASP A 1 225 ? 5.724 -12.574 1.382 1.00 94.69 225 ASP A N 1
ATOM 1739 C CA . ASP A 1 225 ? 6.771 -12.853 0.404 1.00 94.69 225 ASP A CA 1
ATOM 1740 C C . ASP A 1 225 ? 6.266 -12.488 -1.001 1.00 94.69 225 ASP A C 1
ATOM 1742 O O . ASP A 1 225 ? 5.449 -13.195 -1.592 1.00 94.69 225 ASP A O 1
ATOM 1746 N N . ASP A 1 226 ? 6.731 -11.351 -1.522 1.00 94.19 226 ASP A N 1
ATOM 1747 C CA . ASP A 1 226 ? 6.372 -10.820 -2.843 1.00 94.19 226 ASP A CA 1
ATOM 1748 C C . ASP A 1 226 ? 7.589 -10.832 -3.788 1.00 94.19 226 ASP A C 1
ATOM 1750 O O . ASP A 1 226 ? 8.169 -9.780 -4.088 1.00 94.19 226 ASP A O 1
ATOM 1754 N N . PRO A 1 227 ? 8.050 -12.020 -4.226 1.00 94.06 227 PRO A N 1
ATOM 1755 C CA . PRO A 1 227 ? 9.281 -12.132 -4.987 1.00 94.06 227 PRO A CA 1
ATOM 1756 C C . PRO A 1 227 ? 9.144 -11.513 -6.381 1.00 94.06 227 PRO A C 1
ATOM 1758 O O . PRO A 1 227 ? 8.131 -11.655 -7.065 1.00 94.06 227 PRO A O 1
ATOM 1761 N N . VAL A 1 228 ? 10.229 -10.891 -6.844 1.00 94.38 228 VAL A N 1
ATOM 1762 C CA . VAL A 1 228 ? 10.389 -10.477 -8.245 1.00 94.38 228 VAL A CA 1
ATOM 1763 C C . VAL A 1 228 ? 10.311 -11.708 -9.150 1.00 94.38 228 VAL A C 1
ATOM 1765 O O . VAL A 1 228 ? 10.932 -12.739 -8.877 1.00 94.38 228 VAL A O 1
ATOM 1768 N N . HIS A 1 229 ? 9.577 -11.592 -10.253 1.00 91.94 229 HIS A N 1
ATOM 1769 C CA . HIS A 1 229 ? 9.418 -12.667 -11.226 1.00 91.94 229 HIS A CA 1
ATOM 1770 C C . HIS A 1 229 ? 10.334 -12.471 -12.436 1.00 91.94 229 HIS A C 1
ATOM 1772 O O . HIS A 1 229 ? 10.639 -11.346 -12.825 1.00 91.94 229 HIS A O 1
ATOM 1778 N N . GLY A 1 230 ? 10.730 -13.580 -13.064 1.00 90.62 230 GLY A N 1
ATOM 1779 C CA . GLY A 1 230 ? 11.545 -13.579 -14.278 1.00 90.62 230 GLY A CA 1
ATOM 1780 C C . GLY A 1 230 ? 13.030 -13.848 -14.023 1.00 90.62 230 GLY A C 1
ATOM 1781 O O . GLY A 1 230 ? 13.408 -14.377 -12.977 1.00 90.62 230 GLY A O 1
ATOM 1782 N N . ALA A 1 231 ? 13.878 -13.548 -15.007 1.00 84.38 231 ALA A N 1
ATOM 1783 C CA . ALA A 1 231 ? 15.308 -13.832 -14.939 1.00 84.38 231 ALA A CA 1
ATOM 1784 C C . ALA A 1 231 ? 16.153 -12.778 -15.662 1.00 84.38 231 ALA A C 1
ATOM 1786 O O . ALA A 1 231 ? 15.841 -12.322 -16.765 1.00 84.38 231 ALA A O 1
ATOM 1787 N N . LEU A 1 232 ? 17.311 -12.468 -15.076 1.00 81.06 232 LEU A N 1
ATOM 1788 C CA . LEU A 1 232 ? 18.391 -11.825 -15.815 1.00 81.06 232 LEU A CA 1
ATOM 1789 C C . LEU A 1 232 ? 18.928 -12.828 -16.838 1.00 81.06 232 LEU A C 1
ATOM 1791 O O . LEU A 1 232 ? 19.326 -13.939 -16.482 1.00 81.06 232 LEU A O 1
ATOM 1795 N N . LYS A 1 233 ? 18.969 -12.443 -18.116 1.00 73.25 233 LYS A N 1
ATOM 1796 C CA . LYS A 1 233 ? 19.709 -13.228 -19.109 1.00 73.25 233 LYS A CA 1
ATOM 1797 C C . LYS A 1 233 ? 21.186 -13.232 -18.706 1.00 73.25 233 LYS A C 1
ATOM 1799 O O . LYS A 1 233 ? 21.744 -12.175 -18.424 1.00 73.25 233 LYS A O 1
ATOM 1804 N N . ALA A 1 234 ? 21.808 -14.411 -18.701 1.00 60.19 234 ALA A N 1
ATOM 1805 C CA . ALA A 1 234 ? 23.199 -14.595 -18.276 1.00 60.19 234 ALA A CA 1
ATOM 1806 C C . ALA A 1 234 ? 24.205 -13.728 -19.064 1.00 60.19 234 ALA A C 1
ATOM 1808 O O . ALA A 1 234 ? 25.270 -13.407 -18.549 1.00 60.19 234 ALA A O 1
ATOM 1809 N N . ASP A 1 235 ? 23.832 -13.298 -20.273 1.00 60.84 235 ASP A N 1
ATOM 1810 C CA . ASP A 1 235 ? 24.696 -12.550 -21.191 1.00 60.84 235 ASP A CA 1
ATOM 1811 C C . ASP A 1 235 ? 24.532 -11.019 -21.106 1.00 60.84 235 ASP A C 1
ATOM 1813 O O . ASP A 1 235 ? 25.054 -10.292 -21.957 1.00 60.84 235 ASP A O 1
ATOM 1817 N N . VAL A 1 236 ? 23.805 -10.488 -20.111 1.00 58.25 236 VAL A N 1
ATOM 1818 C CA . VAL A 1 236 ? 23.716 -9.030 -19.919 1.00 58.25 236 VAL A CA 1
ATOM 1819 C C . VAL A 1 236 ? 25.067 -8.516 -19.423 1.00 58.25 236 VAL A C 1
ATOM 1821 O O . VAL A 1 236 ? 25.376 -8.525 -18.233 1.00 58.25 236 VAL A O 1
ATOM 1824 N N . THR A 1 237 ? 25.885 -8.049 -20.364 1.00 56.25 237 THR A N 1
ATOM 1825 C CA . THR A 1 237 ? 27.119 -7.326 -20.062 1.00 56.25 237 THR A CA 1
ATOM 1826 C C . THR A 1 237 ? 26.721 -5.959 -19.521 1.00 56.25 237 THR A C 1
ATOM 1828 O O . THR A 1 237 ? 26.362 -5.066 -20.287 1.00 56.25 237 THR A O 1
ATOM 1831 N N . VAL A 1 238 ? 26.740 -5.796 -18.197 1.00 55.69 238 VAL A N 1
ATOM 1832 C CA . VAL A 1 238 ? 26.613 -4.470 -17.586 1.00 55.69 238 VAL A CA 1
ATOM 1833 C C . VAL A 1 238 ? 27.839 -3.677 -18.039 1.00 55.69 238 VAL A C 1
ATOM 1835 O O . VAL A 1 238 ? 28.957 -4.115 -17.750 1.00 55.69 238 VAL A O 1
ATOM 1838 N N . PRO A 1 239 ? 27.683 -2.569 -18.789 1.00 52.91 239 PRO A N 1
ATOM 1839 C CA . PRO A 1 239 ? 28.828 -1.762 -19.169 1.00 52.91 239 PRO A CA 1
ATOM 1840 C C . PRO A 1 239 ? 29.533 -1.341 -17.883 1.00 52.91 239 PRO A C 1
ATOM 1842 O O . PRO A 1 239 ? 28.932 -0.720 -17.006 1.00 52.91 239 PRO A O 1
ATOM 1845 N N . ALA A 1 240 ? 30.796 -1.744 -17.744 1.00 45.78 240 ALA A N 1
ATOM 1846 C CA . ALA A 1 240 ? 31.635 -1.266 -16.666 1.00 45.78 240 ALA A CA 1
ATOM 1847 C C . ALA A 1 240 ? 31.785 0.238 -16.882 1.00 45.78 240 ALA A C 1
ATOM 1849 O O . ALA A 1 240 ? 32.549 0.676 -17.743 1.00 45.78 240 ALA A O 1
ATOM 1850 N N . PHE A 1 241 ? 31.009 1.031 -16.148 1.00 48.31 241 PHE A N 1
ATOM 1851 C CA . PHE A 1 241 ? 31.275 2.451 -16.069 1.00 48.31 241 PHE A CA 1
ATOM 1852 C C . PHE A 1 241 ? 32.681 2.567 -15.488 1.00 48.31 241 PHE A C 1
ATOM 1854 O O . PHE A 1 241 ? 32.920 2.012 -14.408 1.00 48.31 241 PHE A O 1
ATOM 1861 N N . PRO A 1 242 ? 33.634 3.206 -16.190 1.00 45.69 242 PRO A N 1
ATOM 1862 C CA . PRO A 1 242 ? 34.887 3.534 -15.555 1.00 45.69 242 PRO A CA 1
ATOM 1863 C C . PRO A 1 242 ? 34.505 4.398 -14.359 1.00 45.69 242 PRO A C 1
ATOM 1865 O O . PRO A 1 242 ? 34.016 5.514 -14.516 1.00 45.69 242 PRO A O 1
ATOM 1868 N N . VAL A 1 243 ? 34.659 3.847 -13.157 1.00 45.66 243 VAL A N 1
ATOM 1869 C CA . VAL A 1 243 ? 34.719 4.658 -11.954 1.00 45.66 243 VAL A CA 1
ATOM 1870 C C . VAL A 1 243 ? 35.999 5.451 -12.140 1.00 45.66 243 VAL A C 1
ATOM 1872 O O . VAL A 1 243 ? 37.083 4.987 -11.795 1.00 45.66 243 VAL A O 1
ATOM 1875 N N . THR A 1 244 ? 35.906 6.606 -12.794 1.00 47.84 244 THR A N 1
ATOM 1876 C CA . THR A 1 244 ? 36.952 7.610 -12.740 1.00 47.84 244 THR A CA 1
ATOM 1877 C C . THR A 1 244 ? 37.010 8.026 -11.279 1.00 47.84 244 THR A C 1
ATOM 1879 O O . THR A 1 244 ? 36.275 8.889 -10.816 1.00 47.84 244 THR A O 1
ATOM 1882 N N . SER A 1 245 ? 37.881 7.352 -10.528 1.00 50.34 245 SER A N 1
ATOM 1883 C CA . SER A 1 245 ? 38.339 7.776 -9.206 1.00 50.34 245 SER A CA 1
ATOM 1884 C C . SER A 1 245 ? 39.067 9.120 -9.262 1.00 50.34 245 SER A C 1
ATOM 1886 O O . SER A 1 245 ? 39.409 9.668 -8.219 1.00 50.34 245 SER A O 1
ATOM 1888 N N . ASP A 1 246 ? 39.257 9.671 -10.462 1.00 50.38 246 ASP A N 1
ATOM 1889 C CA . ASP A 1 246 ? 39.561 11.071 -10.715 1.00 50.38 246 ASP A CA 1
ATOM 1890 C C . ASP A 1 246 ? 38.330 11.934 -10.397 1.00 50.38 246 ASP A C 1
ATOM 1892 O O . ASP A 1 246 ? 37.790 12.650 -11.242 1.00 50.38 246 ASP A O 1
ATOM 1896 N N . LEU A 1 247 ? 37.886 11.897 -9.137 1.00 50.94 247 LEU A N 1
ATOM 1897 C CA . LEU A 1 247 ? 37.306 13.100 -8.566 1.00 50.94 247 LEU A CA 1
ATOM 1898 C C . LEU A 1 247 ? 38.376 14.179 -8.768 1.00 50.94 247 LEU A C 1
ATOM 1900 O O . LEU A 1 247 ? 39.516 13.960 -8.340 1.00 50.94 247 LEU A O 1
ATOM 1904 N N . PRO A 1 248 ? 38.075 15.307 -9.440 1.00 49.62 248 PRO A N 1
ATOM 1905 C CA . PRO A 1 248 ? 39.015 16.412 -9.474 1.00 49.62 248 PRO A CA 1
ATOM 1906 C C . PRO A 1 248 ? 39.387 16.681 -8.023 1.00 49.62 248 PRO A C 1
ATOM 1908 O O . PRO A 1 248 ? 38.491 16.840 -7.190 1.00 49.62 248 PRO A O 1
ATOM 1911 N N . SER A 1 249 ? 40.685 16.642 -7.709 1.00 55.69 249 SER A N 1
ATOM 1912 C CA . SER A 1 249 ? 41.185 17.064 -6.409 1.00 55.69 249 SER A CA 1
ATOM 1913 C C . SER A 1 249 ? 40.557 18.423 -6.160 1.00 55.69 249 SER A C 1
ATOM 1915 O O . SER A 1 249 ? 40.909 19.384 -6.850 1.00 55.69 249 SER A O 1
ATOM 1917 N N . VAL A 1 250 ? 39.551 18.471 -5.282 1.00 54.34 250 VAL A N 1
ATOM 1918 C CA . VAL A 1 250 ? 38.888 19.718 -4.932 1.00 54.34 250 VAL A CA 1
ATOM 1919 C C . VAL A 1 250 ? 40.040 20.611 -4.495 1.00 54.34 250 VAL A C 1
ATOM 1921 O O . VAL A 1 250 ? 40.756 20.209 -3.570 1.00 54.34 250 VAL A O 1
ATOM 1924 N N . PRO A 1 251 ? 40.331 21.717 -5.209 1.00 57.84 251 PRO A N 1
ATOM 1925 C CA . PRO A 1 251 ? 41.409 22.595 -4.799 1.00 57.84 251 PRO A CA 1
ATOM 1926 C C . PRO A 1 251 ? 41.114 22.928 -3.348 1.00 57.84 251 PRO A C 1
ATOM 1928 O O . PRO A 1 251 ? 39.976 23.289 -3.038 1.00 57.84 251 PRO A O 1
ATOM 1931 N N . ALA A 1 252 ? 42.088 22.687 -2.470 1.00 52.34 252 ALA A N 1
ATOM 1932 C CA . ALA A 1 252 ? 41.959 23.017 -1.067 1.00 52.34 252 ALA A CA 1
ATOM 1933 C C . ALA A 1 252 ? 41.529 24.482 -1.013 1.00 52.34 252 ALA A C 1
ATOM 1935 O O . ALA A 1 252 ? 42.305 25.384 -1.326 1.00 52.34 252 ALA A O 1
ATOM 1936 N N . VAL A 1 253 ? 40.248 24.711 -0.736 1.00 56.53 253 VAL A N 1
ATOM 1937 C CA . VAL A 1 253 ? 39.784 26.032 -0.373 1.00 56.53 253 VAL A CA 1
ATOM 1938 C C . VAL A 1 253 ? 40.455 26.241 0.968 1.00 56.53 253 VAL A C 1
ATOM 1940 O O . VAL A 1 253 ? 40.108 25.557 1.931 1.00 56.53 253 VAL A O 1
ATOM 1943 N N . ASP A 1 254 ? 41.473 27.102 0.995 1.00 54.22 254 ASP A N 1
ATOM 1944 C CA . ASP A 1 254 ? 42.013 27.663 2.227 1.00 54.22 254 ASP A CA 1
ATOM 1945 C C . ASP A 1 254 ? 40.847 28.374 2.909 1.00 54.22 254 ASP A C 1
ATOM 1947 O O . ASP A 1 254 ? 40.556 29.543 2.655 1.00 54.22 254 ASP A O 1
ATOM 1951 N N . VAL A 1 255 ? 40.102 27.626 3.719 1.00 60.97 255 VAL A N 1
ATOM 1952 C CA . VAL A 1 255 ? 39.180 28.197 4.684 1.00 60.97 255 VAL A CA 1
ATOM 1953 C C . VAL A 1 255 ? 40.082 28.942 5.661 1.00 60.97 255 VAL A C 1
ATOM 1955 O O . VAL A 1 255 ? 40.919 28.292 6.294 1.00 60.97 255 VAL A O 1
ATOM 1958 N N . PRO A 1 256 ? 39.980 30.280 5.773 1.00 57.00 256 PRO A N 1
ATOM 1959 C CA . PRO A 1 256 ? 40.740 31.025 6.759 1.00 57.00 256 PRO A CA 1
ATOM 1960 C C . PRO A 1 256 ? 40.447 30.410 8.119 1.00 57.00 256 PRO A C 1
ATOM 1962 O O . PRO A 1 256 ? 39.307 30.416 8.584 1.00 57.00 256 PRO A O 1
ATOM 1965 N N . GLN A 1 257 ? 41.468 29.800 8.709 1.00 49.91 257 GLN A N 1
ATOM 1966 C CA . GLN A 1 257 ? 41.374 29.192 10.019 1.00 49.91 257 GLN A CA 1
ATOM 1967 C C . GLN A 1 257 ? 41.223 30.345 11.014 1.00 49.91 257 GLN A C 1
ATOM 1969 O O . GLN A 1 257 ? 42.202 30.987 11.393 1.00 49.91 257 GLN A O 1
ATOM 1974 N N . GLU A 1 258 ? 39.978 30.678 11.348 1.00 54.44 258 GLU A N 1
ATOM 1975 C CA . GLU A 1 258 ? 39.663 31.672 12.363 1.00 54.44 258 GLU A CA 1
ATOM 1976 C C . GLU A 1 258 ? 40.321 31.208 13.666 1.00 54.44 258 GLU A C 1
ATOM 1978 O O . GLU A 1 258 ? 40.086 30.099 14.153 1.00 54.44 258 GLU A O 1
ATOM 1983 N N . ALA A 1 259 ? 41.276 32.007 14.140 1.00 46.69 259 ALA A N 1
ATOM 1984 C CA . ALA A 1 259 ? 42.147 31.647 15.242 1.00 46.69 259 ALA A CA 1
ATOM 1985 C C . ALA A 1 259 ? 41.315 31.470 16.515 1.00 46.69 259 ALA A C 1
ATOM 1987 O O . ALA A 1 259 ? 40.856 32.444 17.111 1.00 46.69 259 ALA A O 1
ATOM 1988 N N . LEU A 1 260 ? 41.148 30.219 16.942 1.00 50.06 260 LEU A N 1
ATOM 1989 C CA . LEU A 1 260 ? 40.658 29.908 18.278 1.00 50.06 260 LEU A CA 1
ATOM 1990 C C . LEU A 1 260 ? 41.593 30.564 19.311 1.00 50.06 260 LEU A C 1
ATOM 1992 O O . LEU A 1 260 ? 42.816 30.428 19.190 1.00 50.06 260 LEU A O 1
ATOM 1996 N N . PRO A 1 261 ? 41.061 31.266 20.325 1.00 49.88 261 PRO A N 1
ATOM 1997 C CA . PRO A 1 261 ? 41.881 31.886 21.352 1.00 49.88 261 PRO A CA 1
ATOM 1998 C C . PRO A 1 261 ? 42.628 30.819 22.159 1.00 49.88 261 PRO A C 1
ATOM 2000 O O . PRO A 1 261 ? 42.043 29.946 22.800 1.00 49.88 261 PRO A O 1
ATOM 2003 N N . THR A 1 262 ? 43.955 30.916 22.127 1.00 40.72 262 THR A N 1
ATOM 2004 C CA . THR A 1 262 ? 44.888 30.109 22.910 1.00 40.72 262 THR A CA 1
ATOM 2005 C C . THR A 1 262 ? 44.698 30.398 24.400 1.00 40.72 262 THR A C 1
ATOM 2007 O O . THR A 1 262 ? 45.202 31.394 24.917 1.00 40.72 262 THR A O 1
ATOM 2010 N N . SER A 1 263 ? 43.990 29.520 25.109 1.00 43.19 263 SER A N 1
ATOM 2011 C CA . SER A 1 263 ? 44.034 29.466 26.571 1.00 43.19 263 SER A CA 1
ATOM 2012 C C . SER A 1 263 ? 45.274 28.677 26.991 1.00 43.19 263 SER A C 1
ATOM 2014 O O . SER A 1 263 ? 45.400 27.484 26.713 1.00 43.19 263 SER A O 1
ATOM 2016 N N . ALA A 1 264 ? 46.224 29.374 27.606 1.00 48.88 264 ALA A N 1
ATOM 2017 C CA . ALA A 1 264 ? 47.423 28.798 28.186 1.00 48.88 264 ALA A CA 1
ATOM 2018 C C . ALA A 1 264 ? 47.129 28.313 29.612 1.00 48.88 264 ALA A C 1
ATOM 2020 O O . ALA A 1 264 ? 46.899 29.137 30.492 1.00 48.88 264 ALA A O 1
ATOM 2021 N N . ALA A 1 265 ? 47.186 27.000 29.844 1.00 42.59 265 ALA A N 1
ATOM 2022 C CA . ALA A 1 265 ? 47.470 26.422 31.157 1.00 42.59 265 ALA A CA 1
ATOM 2023 C C . ALA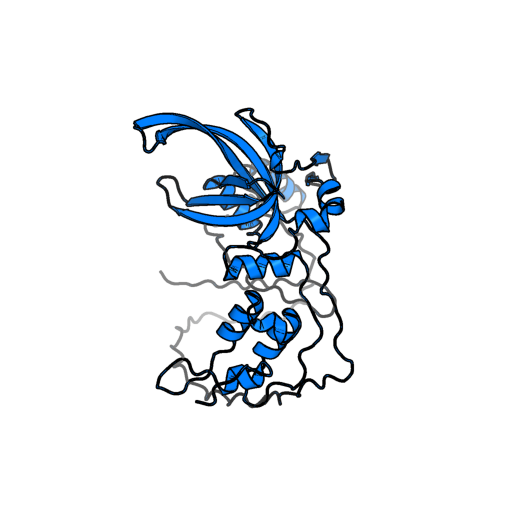 A 1 265 ? 47.938 24.962 31.012 1.00 42.59 265 ALA A C 1
ATOM 2025 O O . ALA A 1 265 ? 47.187 24.086 30.597 1.00 42.59 265 ALA A O 1
ATOM 2026 N N . ASP A 1 266 ? 49.220 24.781 31.319 1.00 41.28 266 ASP A N 1
ATOM 2027 C CA . ASP A 1 266 ? 49.905 23.630 31.908 1.00 41.28 266 ASP A CA 1
ATOM 2028 C C . ASP A 1 266 ? 49.726 22.210 31.345 1.00 41.28 266 ASP A C 1
ATOM 2030 O O . ASP A 1 266 ? 48.723 21.516 31.492 1.00 41.28 266 ASP A O 1
ATOM 2034 N N . LYS A 1 267 ? 50.845 21.746 30.773 1.00 38.22 267 LYS A N 1
ATOM 2035 C CA . LYS A 1 267 ? 51.165 20.352 30.484 1.00 38.22 267 LYS A CA 1
ATOM 2036 C C . LYS A 1 267 ? 51.573 19.645 31.776 1.00 38.22 267 LYS A C 1
ATOM 2038 O O . LYS A 1 267 ? 52.644 19.934 32.305 1.00 38.22 267 LYS A O 1
ATOM 2043 N N . GLU A 1 268 ? 50.827 18.619 32.167 1.00 39.09 268 GLU A N 1
ATOM 2044 C CA . GLU A 1 268 ? 51.378 17.508 32.940 1.00 39.09 268 GLU A CA 1
ATOM 2045 C C . GLU A 1 268 ? 51.216 16.218 32.126 1.00 39.09 268 GLU A C 1
ATOM 2047 O O . GLU A 1 268 ? 50.126 15.809 31.731 1.00 39.09 268 GLU A O 1
ATOM 2052 N N . SER A 1 269 ? 52.361 15.649 31.759 1.00 38.38 269 SER A N 1
ATOM 2053 C CA . SER A 1 269 ? 52.506 14.476 30.904 1.00 38.38 269 SER A CA 1
ATOM 2054 C C . SER A 1 269 ? 52.310 13.211 31.738 1.00 38.38 269 SER A C 1
ATOM 2056 O O . SER A 1 269 ? 53.196 12.857 32.517 1.00 38.38 269 SER A O 1
ATOM 2058 N N . VAL A 1 270 ? 51.212 12.486 31.517 1.00 36.59 270 VAL A N 1
ATOM 2059 C CA . VAL A 1 270 ? 51.029 11.115 32.016 1.00 36.59 270 VAL A CA 1
ATOM 2060 C C . VAL A 1 270 ? 50.976 10.150 30.829 1.00 36.59 270 VAL A C 1
ATOM 2062 O O . VAL A 1 270 ? 50.252 10.366 29.860 1.00 36.59 270 VAL A O 1
ATOM 2065 N N . ALA A 1 271 ? 51.804 9.107 30.900 1.00 40.38 271 ALA A N 1
ATOM 2066 C CA . ALA A 1 271 ? 51.950 8.054 29.900 1.00 40.38 271 ALA A CA 1
ATOM 2067 C C . ALA A 1 271 ? 50.630 7.290 29.644 1.00 40.38 271 ALA A C 1
ATOM 2069 O O . ALA A 1 271 ? 49.814 7.165 30.559 1.00 40.38 271 ALA A O 1
ATOM 2070 N N . PRO A 1 272 ? 50.417 6.733 28.435 1.00 36.62 272 PRO A N 1
ATOM 2071 C CA . PRO A 1 272 ? 49.192 6.008 28.118 1.00 36.62 272 PRO A CA 1
ATOM 2072 C C . PRO A 1 272 ? 49.135 4.681 28.887 1.00 36.62 272 PRO A C 1
ATOM 2074 O O . PRO A 1 272 ? 49.855 3.731 28.579 1.00 36.62 272 PRO A O 1
ATOM 2077 N N . ALA A 1 273 ? 48.255 4.610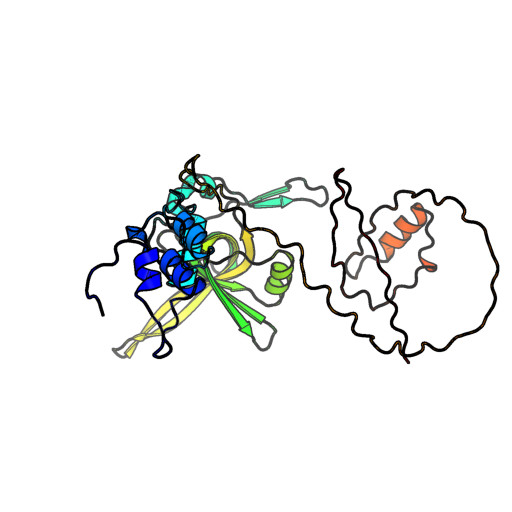 29.887 1.00 32.22 273 ALA A N 1
ATOM 2078 C CA . ALA A 1 273 ? 47.802 3.345 30.443 1.00 32.22 273 ALA A CA 1
ATOM 2079 C C . ALA A 1 273 ? 46.878 2.662 29.423 1.00 32.22 273 ALA A C 1
ATOM 2081 O O . ALA A 1 273 ? 45.972 3.288 28.872 1.00 32.22 273 ALA A O 1
ATOM 2082 N N . ALA A 1 274 ? 47.124 1.378 29.162 1.00 33.28 274 ALA A N 1
ATOM 2083 C CA . ALA A 1 274 ? 46.261 0.542 28.342 1.00 33.28 274 ALA A CA 1
ATOM 2084 C C . ALA A 1 274 ? 44.831 0.555 28.909 1.00 33.28 274 ALA A C 1
ATOM 2086 O O . ALA A 1 274 ? 44.598 0.125 30.038 1.00 33.28 274 ALA A O 1
ATOM 2087 N N . VAL A 1 275 ? 43.881 1.065 28.124 1.00 29.77 275 VAL A N 1
ATOM 2088 C CA . VAL A 1 275 ? 42.455 1.007 28.449 1.00 29.77 275 VAL A CA 1
ATOM 2089 C C . VAL A 1 275 ? 41.948 -0.370 28.041 1.00 29.77 275 VAL A C 1
ATOM 2091 O O . VAL A 1 275 ? 41.769 -0.659 26.859 1.00 29.77 275 VAL A O 1
ATOM 2094 N N . THR A 1 276 ? 41.722 -1.229 29.028 1.00 29.78 276 THR A N 1
ATOM 2095 C CA . THR A 1 276 ? 40.891 -2.420 28.861 1.00 29.78 276 THR A CA 1
ATOM 2096 C C . THR A 1 276 ? 39.448 -1.947 28.705 1.00 29.78 276 THR A C 1
ATOM 2098 O O . THR A 1 276 ? 38.885 -1.361 29.629 1.00 29.78 276 THR A O 1
ATOM 2101 N N . ILE A 1 277 ? 38.859 -2.161 27.528 1.00 31.95 277 ILE A N 1
ATOM 2102 C CA . ILE A 1 277 ? 37.431 -1.935 27.289 1.00 31.95 277 ILE A CA 1
ATOM 2103 C C . ILE A 1 277 ? 36.685 -2.999 28.099 1.00 31.95 277 ILE A C 1
ATOM 2105 O O . ILE A 1 277 ? 36.688 -4.172 27.735 1.00 31.95 277 ILE A O 1
ATOM 2109 N N . ALA A 1 278 ? 36.116 -2.606 29.235 1.00 33.34 278 ALA A N 1
ATOM 2110 C CA . ALA A 1 278 ? 35.128 -3.417 29.928 1.00 33.34 278 ALA A CA 1
ATOM 2111 C C . ALA A 1 278 ? 33.763 -3.165 29.277 1.00 33.34 278 ALA A C 1
ATOM 2113 O O . ALA A 1 278 ? 33.394 -2.012 29.045 1.00 33.34 278 ALA A O 1
ATOM 2114 N N . ASP A 1 279 ? 33.033 -4.240 28.986 1.00 32.09 279 ASP A N 1
ATOM 2115 C CA . ASP A 1 279 ? 31.659 -4.191 28.493 1.00 32.09 279 ASP A CA 1
ATOM 2116 C C . ASP A 1 279 ? 30.784 -3.386 29.462 1.00 32.09 279 ASP A C 1
ATOM 2118 O O . ASP A 1 279 ? 30.481 -3.825 30.572 1.00 32.09 279 ASP A O 1
ATOM 2122 N N . VAL A 1 280 ? 30.380 -2.183 29.051 1.00 32.53 280 VAL A N 1
ATOM 2123 C CA . VAL A 1 280 ? 29.393 -1.390 29.786 1.00 32.53 280 VAL A CA 1
ATOM 2124 C C . VAL A 1 280 ? 28.009 -1.820 29.297 1.00 32.53 280 VAL A C 1
ATOM 2126 O O . VAL A 1 280 ? 27.702 -1.625 28.116 1.00 32.53 280 VAL A O 1
ATOM 2129 N N . PRO A 1 281 ? 27.143 -2.401 30.148 1.00 30.47 281 PRO A N 1
ATOM 2130 C CA . PRO A 1 281 ? 25.800 -2.765 29.725 1.00 30.47 281 PRO A CA 1
ATOM 2131 C C . PRO A 1 281 ? 25.002 -1.508 29.351 1.00 30.47 281 PRO A C 1
ATOM 2133 O O . PRO A 1 281 ? 24.972 -0.521 30.088 1.00 30.47 281 PRO A O 1
ATOM 2136 N N . MET A 1 282 ? 24.337 -1.554 28.192 1.00 31.23 282 MET A N 1
ATOM 2137 C CA . MET A 1 282 ? 23.461 -0.484 27.712 1.00 31.23 282 MET A CA 1
ATOM 2138 C C . MET A 1 282 ? 22.331 -0.205 28.711 1.00 31.23 282 MET A C 1
ATOM 2140 O O . MET A 1 282 ? 21.370 -0.967 28.823 1.00 31.23 282 MET A O 1
ATOM 2144 N N . LEU A 1 283 ? 22.406 0.937 29.387 1.00 31.06 283 LEU A N 1
ATOM 2145 C CA . LEU A 1 283 ? 21.343 1.454 30.241 1.00 31.06 283 LEU A CA 1
ATOM 2146 C C . LEU A 1 283 ? 20.372 2.303 29.409 1.00 31.06 283 LEU A C 1
ATOM 2148 O O . LEU A 1 283 ? 20.654 3.445 29.051 1.00 31.06 283 LEU A O 1
ATOM 2152 N N . ARG A 1 284 ? 19.203 1.732 29.088 1.00 38.94 284 ARG A N 1
ATOM 2153 C CA . ARG A 1 284 ? 18.085 2.469 28.474 1.00 38.94 284 ARG A CA 1
ATOM 2154 C C . ARG A 1 284 ? 17.498 3.460 29.482 1.00 38.94 284 ARG A C 1
ATOM 2156 O O . ARG A 1 284 ? 17.154 3.076 30.594 1.00 38.94 284 ARG A O 1
ATOM 2163 N N . VAL A 1 285 ? 17.320 4.715 29.070 1.00 37.19 285 VAL A N 1
ATOM 2164 C CA . VAL A 1 285 ? 16.629 5.746 29.864 1.00 37.19 285 VAL A CA 1
ATOM 2165 C C . VAL A 1 285 ? 15.109 5.523 29.769 1.00 37.19 285 VAL A C 1
ATOM 2167 O O . VAL A 1 285 ? 14.572 5.591 28.661 1.00 37.19 285 VAL A O 1
ATOM 2170 N N . PRO A 1 286 ? 14.384 5.261 30.877 1.00 33.50 286 PRO A N 1
ATOM 2171 C CA . PRO A 1 286 ? 12.942 5.042 30.828 1.00 33.50 286 PRO A CA 1
ATOM 2172 C C . PRO A 1 286 ? 12.135 6.355 30.938 1.00 33.50 286 PRO A C 1
ATOM 2174 O O . PRO A 1 286 ? 12.661 7.386 31.373 1.00 33.50 286 PRO A O 1
ATOM 2177 N N . PRO A 1 287 ? 10.832 6.336 30.587 1.00 37.25 287 PRO A N 1
ATOM 2178 C CA . PRO A 1 287 ? 9.953 7.503 30.662 1.00 37.25 287 PRO A CA 1
ATOM 2179 C C . PRO A 1 287 ? 9.788 8.034 32.098 1.00 37.25 287 PRO A C 1
ATOM 2181 O O . PRO A 1 287 ? 9.936 7.304 33.083 1.00 37.25 287 PRO A O 1
ATOM 2184 N N . ARG A 1 288 ? 9.436 9.324 32.226 1.00 36.72 288 ARG A N 1
ATOM 2185 C CA . ARG A 1 288 ? 9.226 10.019 33.512 1.00 36.72 288 ARG A CA 1
ATOM 2186 C C . ARG A 1 288 ? 8.260 9.243 34.427 1.00 36.72 288 ARG A C 1
ATOM 2188 O O . ARG A 1 288 ? 7.071 9.174 34.147 1.00 36.72 288 ARG A O 1
ATOM 2195 N N . GLY A 1 289 ? 8.778 8.724 35.546 1.00 41.88 289 GLY A N 1
ATOM 2196 C CA . GLY A 1 289 ? 7.986 8.080 36.610 1.00 41.88 289 GLY A CA 1
ATOM 2197 C C . GLY A 1 289 ? 8.738 7.062 37.481 1.00 41.88 289 GLY A C 1
ATOM 2198 O O . GLY A 1 289 ? 8.328 6.803 38.607 1.00 41.88 289 GLY A O 1
ATOM 2199 N N . TYR A 1 290 ? 9.879 6.534 37.022 1.00 46.41 290 TYR A N 1
ATOM 2200 C CA . TYR A 1 290 ? 10.531 5.358 37.630 1.00 46.41 290 TYR A CA 1
ATOM 2201 C C . TYR A 1 290 ? 11.791 5.636 38.481 1.00 46.41 290 TYR A C 1
ATOM 2203 O O . TYR A 1 290 ? 12.583 4.732 38.734 1.00 46.41 290 TYR A O 1
ATOM 2211 N N . ARG A 1 291 ? 11.981 6.866 38.987 1.00 49.97 291 ARG A N 1
ATOM 2212 C CA . ARG A 1 291 ? 13.219 7.268 39.698 1.00 49.97 291 ARG A CA 1
ATOM 2213 C C . ARG A 1 291 ? 13.548 6.440 40.950 1.00 49.97 291 ARG A C 1
ATOM 2215 O O . ARG A 1 291 ? 14.719 6.213 41.224 1.00 49.97 291 ARG A O 1
ATOM 2222 N N . ARG A 1 292 ? 12.548 5.980 41.713 1.00 54.06 292 ARG A N 1
ATOM 2223 C CA . ARG A 1 292 ? 12.799 5.260 42.981 1.00 54.06 292 ARG A CA 1
ATOM 2224 C C . ARG A 1 292 ? 13.257 3.816 42.800 1.00 54.06 292 ARG A C 1
ATOM 2226 O O . ARG A 1 292 ? 14.025 3.343 43.624 1.00 54.06 292 ARG A O 1
ATOM 2233 N N . LYS A 1 293 ? 12.797 3.132 41.749 1.00 52.91 293 LYS A N 1
ATOM 2234 C CA . LYS A 1 293 ? 13.177 1.733 41.507 1.00 52.91 293 LYS A CA 1
ATOM 2235 C C . LYS A 1 293 ? 14.616 1.649 40.981 1.00 52.91 293 LYS A C 1
ATOM 2237 O O . LYS A 1 293 ? 15.412 0.880 41.489 1.00 52.91 293 LYS A O 1
ATOM 2242 N N . TYR A 1 294 ? 14.978 2.573 40.095 1.00 59.59 294 TYR A N 1
ATOM 2243 C CA . TYR A 1 294 ? 16.297 2.619 39.463 1.00 59.59 294 TYR A CA 1
ATOM 2244 C C . TYR A 1 294 ? 17.449 3.023 40.391 1.00 59.59 294 TYR A C 1
ATOM 2246 O O . TYR A 1 294 ? 18.574 2.578 40.199 1.00 59.59 294 TYR A O 1
ATOM 2254 N N . ALA A 1 295 ? 17.189 3.848 41.410 1.00 58.12 295 ALA A N 1
ATOM 2255 C CA . ALA A 1 295 ? 18.209 4.176 42.407 1.00 58.12 295 ALA A CA 1
ATOM 2256 C C . ALA A 1 295 ? 18.622 2.946 43.239 1.00 58.12 295 ALA A C 1
ATOM 2258 O O . ALA A 1 295 ? 19.753 2.889 43.708 1.00 58.12 295 ALA A O 1
ATOM 2259 N N . SER A 1 296 ? 17.720 1.969 43.405 1.00 61.44 296 SER A N 1
ATOM 2260 C CA . SER A 1 296 ? 18.028 0.677 44.031 1.00 61.44 296 SER A CA 1
ATOM 2261 C C . SER A 1 296 ? 18.935 -0.149 43.126 1.00 61.44 296 SER A C 1
ATOM 2263 O O . SER A 1 296 ? 20.013 -0.546 43.552 1.00 61.44 296 SER A O 1
ATOM 2265 N N . ASP A 1 297 ? 18.541 -0.312 41.861 1.00 58.91 297 ASP A N 1
ATOM 2266 C CA . ASP A 1 297 ? 19.265 -1.130 40.881 1.00 58.91 297 ASP A CA 1
ATOM 2267 C C . ASP A 1 297 ? 20.679 -0.572 40.599 1.00 58.91 297 ASP A C 1
ATOM 2269 O O . ASP A 1 297 ? 21.643 -1.324 40.476 1.00 58.91 297 ASP A O 1
ATOM 2273 N N . LEU A 1 298 ? 20.840 0.760 40.561 1.00 54.84 298 LEU A N 1
ATOM 2274 C CA . LEU A 1 298 ? 22.149 1.413 40.403 1.00 54.84 298 LEU A CA 1
ATOM 2275 C C . LEU A 1 298 ? 23.049 1.220 41.628 1.00 54.84 298 LEU A C 1
ATOM 2277 O O . LEU A 1 298 ? 24.239 0.958 41.471 1.00 54.84 298 LEU A O 1
ATOM 2281 N N . ARG A 1 299 ? 22.482 1.282 42.840 1.00 68.25 299 ARG A N 1
ATOM 2282 C CA . ARG A 1 299 ? 23.229 1.014 44.078 1.00 68.25 299 ARG A CA 1
ATOM 2283 C C . ARG A 1 299 ? 23.628 -0.456 44.192 1.00 68.25 299 ARG A C 1
ATOM 2285 O O . ARG A 1 299 ? 24.738 -0.732 44.636 1.00 68.25 299 ARG A O 1
ATOM 2292 N N . GLU A 1 300 ? 22.781 -1.385 43.746 1.00 59.78 300 GLU A N 1
ATOM 2293 C CA . GLU A 1 300 ? 23.126 -2.812 43.644 1.00 59.78 300 GLU A CA 1
ATOM 2294 C C . GLU A 1 300 ? 24.260 -3.064 42.639 1.00 59.78 300 GLU A C 1
ATOM 2296 O O . GLU A 1 300 ? 25.111 -3.918 42.876 1.00 59.78 300 GLU A O 1
ATOM 2301 N N . ALA A 1 301 ? 24.332 -2.269 41.569 1.00 57.28 301 ALA A N 1
ATOM 2302 C CA . ALA A 1 301 ? 25.436 -2.287 40.611 1.00 57.28 301 ALA A CA 1
ATOM 2303 C C . ALA A 1 301 ? 26.692 -1.513 41.077 1.00 57.28 301 ALA A C 1
ATOM 2305 O O . ALA A 1 301 ? 27.659 -1.413 40.323 1.00 57.28 301 ALA A O 1
ATOM 2306 N N . GLY A 1 302 ? 26.700 -0.957 42.296 1.00 65.81 302 GLY A N 1
ATOM 2307 C CA . GLY A 1 302 ? 27.831 -0.201 42.850 1.00 65.81 302 GLY A CA 1
ATOM 2308 C C . GLY A 1 302 ? 28.019 1.204 42.263 1.00 65.81 302 GLY A C 1
ATOM 2309 O O . GLY A 1 302 ? 29.082 1.798 42.431 1.00 65.81 302 GLY A O 1
ATOM 2310 N N . ILE A 1 303 ? 27.009 1.739 41.576 1.00 58.91 303 ILE A N 1
ATOM 2311 C CA . ILE A 1 303 ? 27.026 3.064 40.951 1.00 58.91 303 ILE A CA 1
ATOM 2312 C C . ILE A 1 303 ? 26.283 4.037 41.867 1.00 58.91 303 ILE A C 1
ATOM 2314 O O . ILE A 1 303 ? 25.125 3.800 42.210 1.00 58.91 303 ILE A O 1
ATOM 2318 N N . ASP A 1 304 ? 26.928 5.140 42.253 1.00 63.56 304 ASP A N 1
ATOM 2319 C CA . ASP A 1 304 ? 26.302 6.173 43.082 1.00 63.56 304 ASP A CA 1
ATOM 2320 C C . ASP A 1 304 ? 25.290 6.992 42.255 1.00 63.56 304 ASP A C 1
ATOM 2322 O O . ASP A 1 304 ? 25.692 7.761 41.373 1.00 63.56 304 ASP A O 1
ATOM 2326 N N . PRO A 1 305 ? 23.972 6.851 42.499 1.00 51.94 305 PRO A N 1
ATOM 2327 C CA . PRO A 1 305 ? 22.968 7.573 41.730 1.00 51.94 305 PRO A CA 1
ATOM 2328 C C . PRO A 1 305 ? 22.944 9.075 42.045 1.00 51.94 305 PRO A C 1
ATOM 2330 O O . PRO A 1 305 ? 22.398 9.839 41.247 1.00 51.94 305 PRO A O 1
ATOM 2333 N N . ASP A 1 306 ? 23.515 9.496 43.180 1.00 54.62 306 ASP A N 1
ATOM 2334 C CA . ASP A 1 306 ? 23.477 10.879 43.659 1.00 54.62 306 ASP A CA 1
ATOM 2335 C C . ASP A 1 306 ? 24.593 11.745 43.023 1.00 54.62 306 ASP A C 1
ATOM 2337 O O . ASP A 1 306 ? 24.505 12.972 43.039 1.00 54.62 306 ASP A O 1
ATOM 2341 N N . GLY A 1 307 ? 25.587 11.117 42.376 1.00 44.19 307 GLY A N 1
ATOM 2342 C CA . GLY A 1 307 ? 26.644 11.778 41.592 1.00 44.19 307 GLY A CA 1
ATOM 2343 C C . GLY A 1 307 ? 26.333 11.971 40.099 1.00 44.19 307 GLY A C 1
ATOM 2344 O O . GLY A 1 307 ? 27.145 12.538 39.370 1.00 44.19 307 GLY A O 1
ATOM 2345 N N . LEU A 1 308 ? 25.178 11.499 39.615 1.00 47.00 308 LEU A N 1
ATOM 2346 C CA . LEU A 1 308 ? 24.768 11.630 38.213 1.00 47.00 308 LEU A CA 1
ATOM 2347 C C . LEU A 1 308 ? 23.999 12.944 37.994 1.00 47.00 308 LEU A C 1
ATOM 2349 O O . LEU A 1 308 ? 22.829 13.065 38.365 1.00 47.00 308 LEU A O 1
ATOM 2353 N N . GLU A 1 309 ? 24.626 13.929 37.343 1.00 37.34 309 GLU A N 1
ATOM 2354 C CA . GLU A 1 309 ? 23.926 15.133 36.881 1.00 37.34 309 GLU A CA 1
ATOM 2355 C C . GLU A 1 309 ? 22.999 14.806 35.700 1.00 37.34 309 GLU A C 1
ATOM 2357 O O . GLU A 1 309 ? 23.415 14.568 34.565 1.00 37.34 309 GLU A O 1
ATOM 2362 N N . TRP A 1 310 ? 21.691 14.816 35.956 1.00 42.94 310 TRP A N 1
ATOM 2363 C CA . TRP A 1 310 ? 20.678 14.604 34.924 1.00 42.94 310 TRP A CA 1
ATOM 2364 C C . TRP A 1 310 ? 20.445 15.897 34.132 1.00 42.94 310 TRP A C 1
ATOM 2366 O O . TRP A 1 310 ? 19.570 16.693 34.477 1.00 42.94 310 TRP A O 1
ATOM 2376 N N . SER A 1 311 ? 21.199 16.105 33.049 1.00 31.80 311 SER A N 1
ATOM 2377 C CA . SER A 1 311 ? 20.968 17.234 32.136 1.00 31.80 311 SER A CA 1
ATOM 2378 C C . SER A 1 311 ? 19.571 17.152 31.485 1.00 31.80 311 SER A C 1
ATOM 2380 O O . SER A 1 311 ? 19.243 16.148 30.846 1.00 31.80 311 SER A O 1
ATOM 2382 N N . PRO A 1 312 ? 18.738 18.211 31.557 1.00 33.03 312 PRO A N 1
ATOM 2383 C CA . PRO A 1 312 ? 17.423 18.251 30.907 1.00 33.03 312 PRO A CA 1
ATOM 2384 C C . PRO A 1 312 ? 17.460 18.263 29.368 1.00 33.03 312 PRO A C 1
ATOM 2386 O O . PRO A 1 312 ? 16.400 18.263 28.740 1.00 33.03 312 PRO A O 1
ATOM 2389 N N . ARG A 1 313 ? 18.647 18.322 28.745 1.00 30.78 313 ARG A N 1
ATOM 2390 C CA . ARG A 1 313 ? 18.826 18.562 27.302 1.00 30.78 313 ARG A CA 1
ATOM 2391 C C . ARG A 1 313 ? 19.259 17.338 26.488 1.00 30.78 313 ARG A C 1
ATOM 2393 O O . ARG A 1 313 ? 19.771 17.505 25.388 1.00 30.78 313 ARG A O 1
ATOM 2400 N N . PHE A 1 314 ? 18.990 16.117 26.949 1.00 32.34 314 PHE A N 1
ATOM 2401 C CA . PHE A 1 314 ? 19.157 14.918 26.115 1.00 32.34 314 PHE A CA 1
ATOM 2402 C C . PHE A 1 314 ? 18.069 14.864 25.019 1.00 32.34 314 PHE A C 1
ATOM 2404 O O . PHE A 1 314 ? 17.068 14.157 25.118 1.00 32.34 314 PHE A O 1
ATOM 2411 N N . ARG A 1 315 ? 18.227 15.690 23.981 1.00 31.14 315 ARG A N 1
ATOM 2412 C CA . ARG A 1 315 ? 17.444 15.660 22.745 1.00 31.14 315 ARG A CA 1
ATOM 2413 C C . ARG A 1 315 ? 18.393 15.382 21.590 1.00 31.14 315 ARG A C 1
ATOM 2415 O O . ARG A 1 315 ? 19.184 16.250 21.250 1.00 31.14 315 ARG A O 1
ATOM 2422 N N . SER A 1 316 ? 18.193 14.219 20.966 1.00 37.47 316 SER A N 1
ATOM 2423 C CA . SER A 1 316 ? 18.591 13.845 19.599 1.00 37.47 316 SER A CA 1
ATOM 2424 C C . SER A 1 316 ? 20.083 13.888 19.245 1.00 37.47 316 SER A C 1
ATOM 2426 O O . SER A 1 316 ? 20.738 14.897 19.461 1.00 37.47 316 SER A O 1
ATOM 2428 N N . HIS A 1 317 ? 20.541 12.792 18.626 1.00 29.91 317 HIS A N 1
ATOM 2429 C CA . HIS A 1 317 ? 21.578 12.631 17.586 1.00 29.91 317 HIS A CA 1
ATOM 2430 C C . HIS A 1 317 ? 22.449 11.396 17.877 1.00 29.91 317 HIS A C 1
ATOM 2432 O O . HIS A 1 317 ? 23.513 11.486 18.478 1.00 29.91 317 HIS A O 1
ATOM 2438 N N . ILE A 1 318 ? 21.991 10.228 17.418 1.00 33.31 318 ILE A N 1
ATOM 2439 C CA . ILE A 1 318 ? 22.866 9.099 17.071 1.00 33.31 318 ILE A CA 1
ATOM 2440 C C . ILE A 1 318 ? 22.650 8.911 15.573 1.00 33.31 318 ILE A C 1
ATOM 2442 O O . ILE A 1 318 ? 21.590 8.437 15.178 1.00 33.31 318 ILE A O 1
ATOM 2446 N N . ASN A 1 319 ? 23.597 9.372 14.754 1.00 28.78 319 ASN A N 1
ATOM 2447 C CA . ASN A 1 319 ? 23.428 9.432 13.298 1.00 28.78 319 ASN A CA 1
ATOM 2448 C C . ASN A 1 319 ? 24.292 8.444 12.505 1.00 28.78 319 ASN A C 1
ATOM 2450 O O . ASN A 1 319 ? 24.175 8.433 11.289 1.00 28.78 319 ASN A O 1
ATOM 2454 N N . GLU A 1 320 ? 25.100 7.579 13.123 1.00 28.31 320 GLU A N 1
ATOM 2455 C CA . GLU A 1 320 ? 25.894 6.614 12.350 1.00 28.31 320 GLU A CA 1
ATOM 2456 C C . GLU A 1 320 ? 26.074 5.283 13.082 1.00 28.31 320 GLU A C 1
ATOM 2458 O O . GLU A 1 320 ? 26.624 5.220 14.181 1.00 28.31 320 GLU A O 1
ATOM 2463 N N . PHE A 1 321 ? 25.634 4.207 12.429 1.00 31.05 321 PHE A N 1
ATOM 2464 C CA . PHE A 1 321 ? 26.071 2.845 12.709 1.00 31.05 321 PHE A CA 1
ATOM 2465 C C . PHE A 1 321 ? 27.062 2.457 11.610 1.00 31.05 321 PHE A C 1
ATOM 2467 O O . PHE A 1 321 ? 26.690 2.425 10.439 1.00 31.05 321 PHE A O 1
ATOM 2474 N N . MET A 1 322 ? 28.310 2.149 11.965 1.00 28.42 322 MET A N 1
ATOM 2475 C CA . MET A 1 322 ? 29.233 1.479 11.046 1.00 28.42 322 MET A CA 1
ATOM 2476 C C . MET A 1 322 ? 29.301 0.000 11.418 1.00 28.42 322 MET A C 1
ATOM 2478 O O . MET A 1 322 ? 29.618 -0.353 12.555 1.00 28.42 322 MET A O 1
ATOM 2482 N N . LEU A 1 323 ? 28.987 -0.865 10.456 1.00 26.61 323 LEU A N 1
ATOM 2483 C CA . LEU A 1 323 ? 29.186 -2.304 10.585 1.00 26.61 323 LEU A CA 1
ATOM 2484 C C . LEU A 1 323 ? 30.671 -2.620 10.375 1.00 26.61 323 LEU A C 1
ATOM 2486 O O . LEU A 1 323 ? 31.229 -2.355 9.310 1.00 26.61 323 LEU A O 1
ATOM 2490 N N . SER A 1 324 ? 31.307 -3.192 11.397 1.00 35.28 324 SER A N 1
ATOM 2491 C CA . SER A 1 324 ? 32.607 -3.850 11.259 1.00 35.28 324 SER A CA 1
ATOM 2492 C C . SER A 1 324 ? 32.456 -5.136 10.435 1.00 35.28 324 SER A C 1
ATOM 2494 O O . SER A 1 324 ? 31.416 -5.796 10.491 1.00 35.28 324 SER A O 1
ATOM 2496 N N . ARG A 1 325 ? 33.516 -5.524 9.710 1.00 31.38 325 ARG A N 1
ATOM 2497 C CA . ARG A 1 325 ? 33.582 -6.754 8.895 1.00 31.38 325 ARG A CA 1
ATOM 2498 C C . ARG A 1 325 ? 33.328 -8.045 9.689 1.00 31.38 325 ARG A C 1
ATOM 2500 O O . ARG A 1 325 ? 33.002 -9.055 9.075 1.00 31.38 325 ARG A O 1
ATOM 2507 N N . ASP A 1 326 ? 33.389 -7.980 11.018 1.00 33.81 326 ASP A N 1
ATOM 2508 C CA . ASP A 1 326 ? 33.250 -9.136 11.910 1.00 33.81 326 ASP A CA 1
ATOM 2509 C C . ASP A 1 326 ? 31.889 -9.170 12.642 1.00 33.81 326 ASP A C 1
ATOM 2511 O O . ASP A 1 326 ? 31.694 -9.947 13.573 1.00 33.81 326 ASP A O 1
ATOM 2515 N N . GLY A 1 327 ? 30.930 -8.318 12.252 1.00 34.78 327 GLY A N 1
ATOM 2516 C CA . GLY A 1 327 ? 29.556 -8.345 12.776 1.00 34.78 327 GLY A CA 1
ATOM 2517 C C . GLY A 1 327 ? 29.346 -7.687 14.147 1.00 34.78 327 GLY A C 1
ATOM 2518 O O . GLY A 1 327 ? 28.221 -7.661 14.642 1.00 34.78 327 GLY A O 1
ATOM 2519 N N . ALA A 1 328 ? 30.383 -7.105 14.755 1.00 33.41 328 ALA A N 1
ATOM 2520 C CA . ALA A 1 328 ? 30.235 -6.298 15.965 1.00 33.41 328 ALA A CA 1
ATOM 2521 C C . ALA A 1 328 ? 29.775 -4.867 15.625 1.00 33.41 328 ALA A C 1
ATOM 2523 O O . ALA A 1 328 ? 30.409 -4.166 14.830 1.00 33.41 328 ALA A O 1
ATOM 2524 N N . VAL A 1 329 ? 28.681 -4.421 16.251 1.00 35.81 329 VAL A N 1
ATOM 2525 C CA . VAL A 1 329 ? 28.191 -3.038 16.164 1.00 35.81 329 VAL A CA 1
ATOM 2526 C C . VAL A 1 329 ? 28.941 -2.195 17.191 1.00 35.81 329 VAL A C 1
ATOM 2528 O O . VAL A 1 329 ? 28.733 -2.346 18.392 1.00 35.81 329 VAL A O 1
ATOM 2531 N N . VAL A 1 330 ? 29.806 -1.294 16.725 1.00 34.78 330 VAL A N 1
ATOM 2532 C CA . VAL A 1 330 ? 30.504 -0.331 17.588 1.00 34.78 330 VAL A CA 1
ATOM 2533 C C . VAL A 1 330 ? 29.852 1.034 17.403 1.00 34.78 330 VAL A C 1
ATOM 2535 O O . VAL A 1 330 ? 29.935 1.630 16.331 1.00 34.78 330 VAL A O 1
ATOM 2538 N N . ALA A 1 331 ? 29.188 1.541 18.442 1.00 33.84 331 ALA A N 1
ATOM 2539 C CA . ALA A 1 331 ? 28.664 2.902 18.444 1.00 33.84 331 ALA A CA 1
ATOM 2540 C C . ALA A 1 331 ? 29.769 3.876 18.876 1.00 33.84 331 ALA A C 1
ATOM 2542 O O . ALA A 1 331 ? 30.300 3.775 19.982 1.00 33.84 331 ALA A O 1
ATOM 2543 N N . ARG A 1 332 ? 30.114 4.841 18.017 1.00 31.89 332 ARG A N 1
ATOM 2544 C CA . ARG A 1 332 ? 31.011 5.943 18.379 1.00 31.89 332 ARG A CA 1
ATOM 2545 C C . ARG A 1 332 ? 30.175 7.103 18.912 1.00 31.89 332 ARG A C 1
ATOM 2547 O O . ARG A 1 332 ? 29.487 7.774 18.151 1.00 31.89 332 ARG A O 1
ATOM 2554 N N . ILE A 1 333 ? 30.247 7.359 20.215 1.00 35.53 333 ILE A N 1
ATOM 2555 C CA . ILE A 1 333 ? 29.670 8.569 20.810 1.00 35.53 333 ILE A CA 1
ATOM 2556 C C . ILE A 1 333 ? 30.667 9.708 20.578 1.00 35.53 333 ILE A C 1
ATOM 2558 O O . ILE A 1 333 ? 31.749 9.717 21.163 1.00 35.53 333 ILE A O 1
ATOM 2562 N N . VAL A 1 334 ? 30.328 10.655 19.703 1.00 29.55 334 VAL A N 1
ATOM 2563 C CA . VAL A 1 334 ? 31.102 11.891 19.527 1.00 29.55 334 VAL A CA 1
ATOM 2564 C C . VAL A 1 334 ? 30.431 12.983 20.351 1.00 29.55 334 VAL A C 1
ATOM 2566 O O . VAL A 1 334 ? 29.320 13.412 20.050 1.00 29.55 334 VAL A O 1
ATOM 2569 N N . HIS A 1 335 ? 31.101 13.412 21.417 1.00 29.12 335 HIS A N 1
ATOM 2570 C CA . HIS A 1 335 ? 30.670 14.539 22.234 1.00 29.12 335 HIS A CA 1
ATOM 2571 C C . HIS A 1 335 ? 31.052 15.836 21.506 1.00 29.12 335 HIS A C 1
ATOM 2573 O O . HIS A 1 335 ? 32.236 16.114 21.336 1.00 29.12 335 HIS A O 1
ATOM 2579 N N . VAL A 1 336 ? 30.069 16.624 21.067 1.00 27.73 336 VAL A N 1
ATOM 2580 C CA . VAL A 1 336 ? 30.302 17.990 20.575 1.00 27.73 336 VAL A CA 1
ATOM 2581 C C . VAL A 1 336 ? 29.692 18.951 21.585 1.00 27.73 336 VAL A C 1
ATOM 2583 O O . VAL A 1 336 ? 28.476 19.093 21.673 1.00 27.73 336 VAL A O 1
ATOM 2586 N N . THR A 1 337 ? 30.539 19.586 22.386 1.00 31.55 337 THR A N 1
ATOM 2587 C CA . THR A 1 337 ? 30.157 20.730 23.219 1.00 31.55 337 THR A CA 1
ATOM 2588 C C . THR A 1 337 ? 30.384 22.004 22.415 1.00 31.55 337 THR A C 1
ATOM 2590 O O . THR A 1 337 ? 31.532 22.364 22.172 1.00 31.55 337 THR A O 1
ATOM 2593 N N . SER A 1 338 ? 29.313 22.689 22.004 1.00 27.31 338 SER A N 1
ATOM 2594 C CA . SER A 1 338 ? 29.414 24.096 21.604 1.00 27.31 338 SER A CA 1
ATOM 2595 C C . SER A 1 338 ? 29.412 24.949 22.872 1.00 27.31 338 SER A C 1
ATOM 2597 O O . SER A 1 338 ? 28.421 24.952 23.606 1.00 27.31 338 SER A O 1
ATOM 2599 N N . ALA A 1 339 ? 30.516 25.635 23.141 1.00 33.34 339 ALA A N 1
ATOM 2600 C CA . ALA A 1 339 ? 30.536 26.751 24.073 1.00 33.34 339 ALA A CA 1
ATOM 2601 C C . ALA A 1 339 ? 30.211 28.019 23.278 1.00 33.34 339 ALA A C 1
ATOM 2603 O O . ALA A 1 339 ? 30.827 28.222 22.241 1.00 33.34 339 ALA A O 1
ATOM 2604 N N . ASP A 1 340 ? 29.217 28.778 23.734 1.00 32.16 340 ASP A N 1
ATOM 2605 C CA . ASP A 1 340 ? 29.198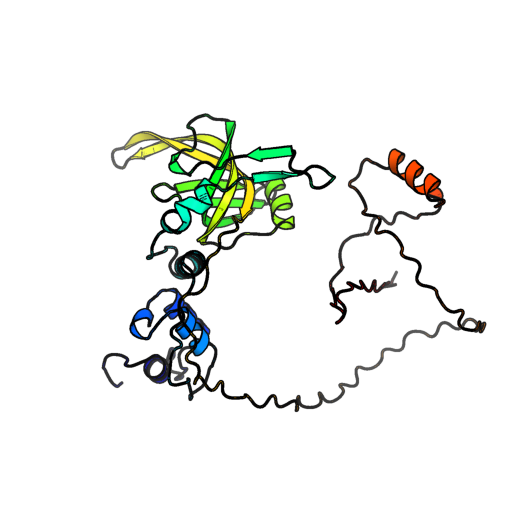 30.244 23.709 1.00 32.16 340 ASP A CA 1
ATOM 2606 C C . ASP A 1 340 ? 28.032 30.722 24.598 1.00 32.16 340 ASP A C 1
ATOM 2608 O O . ASP A 1 340 ? 26.860 30.431 24.333 1.00 32.16 340 ASP A O 1
ATOM 2612 N N . GLU A 1 341 ? 28.402 31.402 25.686 1.00 33.44 341 GLU A N 1
ATOM 2613 C CA . GLU A 1 341 ? 27.628 32.435 26.390 1.00 33.44 341 GLU A CA 1
ATOM 2614 C C . GLU A 1 341 ? 28.350 33.768 26.181 1.00 33.44 341 GLU A C 1
ATOM 2616 O O . GLU A 1 341 ? 29.600 33.766 26.302 1.00 33.44 341 GLU A O 1
#

Radius of gyration: 29.18 Å; chains: 1; bounding box: 87×50×82 Å

Secondary structure (DSSP, 8-state):
---S---SHHHHHHH-BSSTT-PBPPHHHHHHHHHTTTTGGGS-HHHHHHHHTS-SS---S---EEE--HHHHHHHHHHHHSS--S--HHHHSHHHHHH-EEEEE-TTS-EEEEEEPEEGGG--S-TT-EEEEEEEEEEEEEEEETTEEEEEEEEE-SS-EEEEEE-HHHHHHHHHH--PPTT-EEEEEEEEEEEEEEEE-TTS-EEEEEEEEEEEEEEEE-----PPEEE--TT------------------------------------------------PPPPTT-HHHHHHHHHHTT--GGG----TT-------PEEPTTS-EE-----------

Sequence (341 aa):
MESGEFRDLSDLVRRVHIDDLGKSIQSNQVLALTEAGALDAFGPRYGLAMVAGLSGESLPAAVPDLEYGVIERAARERSRLGVSLGAHPLTVFQNEVRVWRKEILNQYGEVIFSEGAIPVGAVPAVNGENVTVIGVLSAWKEDSYRGGRKVALTLEGSRDSIDGVIWDRELTEQRTIGFPPLGWVVAVTARVRIREFEQEDEEGNILIRTVRQLTVQRVDVVDIDDPVHGALKADVTVPAFPVTSDLPSVPAVDVPQEALPTSAADKESVAPAAVTIADVPMLRVPPRGYRRKYASDLREAGIDPDGLEWSPRFRSHINEFMLSRDGAVVARIVHVTSADE

Foldseek 3Di:
DPDDDQPAPLSQQCPDDDDPVRHGDALVRQLLCLLLVVRPVRAASVLSNVQSVVDDNCRDPDRARWHFFPLVSQLSNCVRPLGGPDDQPCVVCVPLLQPDWDFDADPVRDGPDTHRADEPVPPDPDAFDKGKYKFFWSDWDWDADPQGIKIWTKGDGPPDIAIEMEDPVLVVVQVVVHDDGGSFIKIWTWTKHWDWDFDQDPVRDTDTDIHIYTHTNYIGGRDDDRDMDHDGDPPPDPPPDPPPPPPPPPPPPPPPPPDDDDDDDDDDDDDDDDDDDDDDPDDDDDDPDCVPVVCVVCVVVVHHPVPDDDDPPPDDDQDDFDQDPVRDTDRDDDDDDDDDD

pLDDT: mean 75.9, std 24.34, range [26.61, 98.19]